Protein AF-B4N8C5-F1 (afdb_monomer_lite)

pLDDT: mean 78.34, std 12.71, range [39.44, 94.0]

Sequence (214 aa):
MTPVNLLKTNLHQIFSMWPANLILVEIMLNFVTIFGIVHYQYSYNQHDLLYWRNDLMERPLEYLLSSLVLIITIHIIVSCLDSTILTTLVRRYVNRCNKPRLYYEEHYRRFIIMRLVQQLEIALTMQMTEGREDHQHIMMAQELIKRAVNEFRASVRILLWPNRSELIMDPHILYHIDESQLAVLKSLGYSLSRVSRRDLSNSSIRRMLNPAGH

Organism: Drosophila willistoni (NCBI:txid7260)

InterPro domains:
  IPR031754 Protein of unknown function DUF4736 [PF15883] (34-210)

Radius of gyration: 31.63 Å; chains: 1; bounding box: 72×46×91 Å

Structure (mmCIF, N/CA/C/O backbone):
data_AF-B4N8C5-F1
#
_entry.id   AF-B4N8C5-F1
#
loop_
_atom_site.group_PDB
_atom_site.id
_atom_site.type_symbol
_atom_site.label_atom_id
_atom_site.label_alt_id
_atom_site.label_comp_id
_atom_site.label_asym_id
_atom_site.label_entity_id
_atom_site.label_seq_id
_atom_site.pdbx_PDB_ins_code
_atom_site.Cartn_x
_atom_site.Cartn_y
_atom_site.Cartn_z
_atom_site.occupancy
_atom_site.B_iso_or_equiv
_atom_site.auth_seq_id
_atom_site.auth_comp_id
_atom_site.auth_asym_id
_atom_site.auth_atom_id
_atom_site.pdbx_PDB_model_num
ATOM 1 N N . MET A 1 1 ? -9.640 20.133 7.933 1.00 43.22 1 MET A N 1
ATOM 2 C CA . MET A 1 1 ? -8.927 19.802 6.680 1.00 43.22 1 MET A CA 1
ATOM 3 C C . MET A 1 1 ? -9.291 18.363 6.341 1.00 43.22 1 MET A C 1
ATOM 5 O O . MET A 1 1 ? -8.967 17.477 7.117 1.00 43.22 1 MET A O 1
ATOM 9 N N . THR A 1 2 ? -10.125 18.137 5.327 1.00 39.59 2 THR A N 1
ATOM 10 C CA . THR A 1 2 ? -10.691 16.805 5.048 1.00 39.59 2 THR A CA 1
ATOM 11 C C . THR A 1 2 ? -9.611 15.857 4.504 1.00 39.59 2 THR A C 1
ATOM 13 O O . THR A 1 2 ? -8.756 16.301 3.735 1.00 39.59 2 THR A O 1
ATOM 16 N N . PRO A 1 3 ? -9.635 14.554 4.843 1.00 47.66 3 PRO A N 1
ATOM 17 C CA . PRO A 1 3 ? -8.650 13.571 4.365 1.00 47.66 3 PRO A CA 1
ATOM 18 C C . PRO A 1 3 ? -8.607 13.470 2.830 1.00 47.66 3 PRO A C 1
ATOM 20 O O . PRO A 1 3 ? -7.565 13.179 2.251 1.00 47.66 3 PRO A O 1
ATOM 23 N N . VAL A 1 4 ? -9.711 13.820 2.163 1.00 47.94 4 VAL A N 1
ATOM 24 C CA . VAL A 1 4 ? -9.813 13.945 0.701 1.00 47.94 4 VAL A CA 1
ATOM 25 C C . VAL A 1 4 ? -8.891 15.039 0.152 1.00 47.94 4 VAL A C 1
ATOM 27 O O . VAL A 1 4 ? -8.259 14.836 -0.880 1.00 47.94 4 VAL A O 1
ATOM 30 N N . ASN A 1 5 ? -8.754 16.173 0.846 1.00 45.69 5 ASN A N 1
ATOM 31 C CA . ASN A 1 5 ? -7.881 17.263 0.407 1.00 45.69 5 ASN A CA 1
ATOM 32 C C . ASN A 1 5 ? -6.402 16.906 0.579 1.00 45.69 5 ASN A C 1
ATOM 34 O O . ASN A 1 5 ? -5.610 17.238 -0.294 1.00 45.69 5 ASN A O 1
ATOM 38 N N . LEU A 1 6 ? -6.053 16.172 1.642 1.00 50.12 6 LEU A N 1
ATOM 39 C CA . LEU A 1 6 ? -4.685 15.706 1.896 1.00 50.12 6 LEU A CA 1
ATOM 40 C C . LEU A 1 6 ? -4.258 14.616 0.894 1.00 50.12 6 LEU A C 1
ATOM 42 O O . LEU A 1 6 ? -3.124 14.595 0.420 1.00 50.12 6 LEU A O 1
ATOM 46 N N . LEU A 1 7 ? -5.192 13.736 0.515 1.00 54.19 7 LEU A N 1
ATOM 47 C CA . LEU A 1 7 ? -4.971 12.729 -0.522 1.00 54.19 7 LEU A CA 1
ATOM 48 C C . LEU A 1 7 ? -4.861 13.368 -1.910 1.00 54.19 7 LEU A C 1
ATOM 50 O O . LEU A 1 7 ? -4.013 12.966 -2.698 1.00 54.19 7 LEU A O 1
ATOM 54 N N . LYS A 1 8 ? -5.682 14.384 -2.203 1.00 54.38 8 LYS A N 1
ATOM 55 C CA . LYS A 1 8 ? -5.637 15.117 -3.472 1.00 54.38 8 LYS A CA 1
ATOM 56 C C . LYS A 1 8 ? -4.323 15.881 -3.621 1.00 54.38 8 LYS A C 1
ATOM 58 O O . LYS A 1 8 ? -3.748 15.846 -4.700 1.00 54.38 8 LYS A O 1
ATOM 63 N N . THR A 1 9 ? -3.806 16.494 -2.554 1.00 58.69 9 THR A N 1
ATOM 64 C CA . THR A 1 9 ? -2.487 17.148 -2.574 1.00 58.69 9 THR A CA 1
ATOM 65 C C . THR A 1 9 ? -1.343 16.146 -2.704 1.00 58.69 9 THR A C 1
ATOM 67 O O . THR A 1 9 ? -0.450 16.376 -3.513 1.00 58.69 9 THR A O 1
ATOM 70 N N . ASN A 1 10 ? -1.390 15.007 -2.001 1.00 57.41 10 ASN A N 1
ATOM 71 C CA . ASN A 1 10 ? -0.351 13.975 -2.102 1.00 57.41 10 ASN A CA 1
ATOM 72 C C . ASN A 1 10 ? -0.353 13.285 -3.472 1.00 57.41 10 ASN A C 1
ATOM 74 O O . ASN A 1 10 ? 0.701 13.105 -4.072 1.00 57.41 10 ASN A O 1
ATOM 78 N N . LEU A 1 11 ? -1.530 12.953 -4.012 1.00 60.94 11 LEU A N 1
ATOM 79 C CA . LEU A 1 11 ? -1.658 12.422 -5.368 1.00 60.94 11 LEU A CA 1
ATOM 80 C C . LEU A 1 11 ? -1.212 13.453 -6.401 1.00 60.94 11 LEU A C 1
ATOM 82 O O . LEU A 1 11 ? -0.496 13.088 -7.319 1.00 60.94 11 LEU A O 1
ATOM 86 N N . HIS A 1 12 ? -1.560 14.731 -6.243 1.00 63.31 12 HIS A N 1
ATOM 87 C CA . HIS A 1 12 ? -1.115 15.777 -7.162 1.00 63.31 12 HIS A CA 1
ATOM 88 C C . HIS A 1 12 ? 0.406 15.978 -7.114 1.00 63.31 12 HIS A C 1
ATOM 90 O O . HIS A 1 12 ? 1.019 16.148 -8.164 1.00 63.31 12 HIS A O 1
ATOM 96 N N . GLN A 1 13 ? 1.033 15.926 -5.935 1.00 61.38 13 GLN A N 1
ATOM 97 C CA . GLN A 1 13 ? 2.492 15.986 -5.816 1.00 61.38 13 GLN A CA 1
ATOM 98 C C . GLN A 1 13 ? 3.157 14.769 -6.463 1.00 61.38 13 GLN A C 1
ATOM 100 O O . GLN A 1 13 ? 4.062 14.936 -7.281 1.00 61.38 13 GLN A O 1
ATOM 105 N N . ILE A 1 14 ? 2.654 13.563 -6.186 1.00 61.56 14 ILE A N 1
ATOM 106 C CA . ILE A 1 14 ? 3.148 12.320 -6.788 1.00 61.56 14 ILE A CA 1
ATOM 107 C C . ILE A 1 14 ? 2.991 12.362 -8.313 1.00 61.56 14 ILE A C 1
ATOM 109 O O . ILE A 1 14 ? 3.967 12.126 -9.012 1.00 61.56 14 ILE A O 1
ATOM 113 N N . PHE A 1 15 ? 1.823 12.743 -8.838 1.00 62.72 15 PHE A N 1
ATOM 114 C CA . PHE A 1 15 ? 1.586 12.876 -10.281 1.00 62.72 15 PHE A CA 1
ATOM 115 C C . PHE A 1 15 ? 2.406 14.000 -10.925 1.00 62.72 15 PHE A C 1
ATOM 117 O O . PHE A 1 15 ? 2.769 13.875 -12.088 1.00 62.72 15 PHE A O 1
ATOM 124 N N . SER A 1 16 ? 2.728 15.073 -10.195 1.00 62.53 16 SER A N 1
ATOM 125 C CA . SER A 1 16 ? 3.577 16.156 -10.713 1.00 62.53 16 SER A CA 1
ATOM 126 C C . SER A 1 16 ? 5.060 15.777 -10.787 1.00 62.53 16 SER A C 1
ATOM 128 O O . SER A 1 16 ? 5.750 16.214 -11.703 1.00 62.53 16 SER A O 1
ATOM 130 N N . MET A 1 17 ? 5.546 14.934 -9.868 1.00 64.81 17 MET A N 1
ATOM 131 C CA . MET A 1 17 ? 6.927 14.430 -9.870 1.00 64.81 17 MET A CA 1
ATOM 132 C C . MET A 1 17 ? 7.113 13.174 -10.731 1.00 64.81 17 MET A C 1
ATOM 134 O O . MET A 1 17 ? 8.216 12.925 -11.214 1.00 64.81 17 MET A O 1
ATOM 138 N N . TRP A 1 18 ? 6.048 12.397 -10.951 1.00 70.81 18 TRP A N 1
ATOM 139 C CA . TRP A 1 18 ? 6.062 11.173 -11.754 1.00 70.81 18 TRP A CA 1
ATOM 140 C C . TRP A 1 18 ? 6.682 11.348 -13.149 1.00 70.81 18 TRP A C 1
ATOM 142 O O . TRP A 1 18 ? 7.598 10.590 -13.458 1.00 70.81 18 TRP A O 1
ATOM 152 N N . PRO A 1 19 ? 6.281 12.331 -13.984 1.00 73.56 19 PRO A N 1
ATOM 153 C CA . PRO A 1 19 ? 6.818 12.447 -15.339 1.00 73.56 19 PRO A CA 1
ATOM 154 C C . PRO A 1 19 ? 8.310 12.800 -15.350 1.00 73.56 19 PRO A C 1
ATOM 156 O O . PRO A 1 19 ? 9.052 12.270 -16.168 1.00 73.56 19 PRO A O 1
ATOM 159 N N . ALA A 1 20 ? 8.775 13.638 -14.418 1.00 77.06 20 ALA A N 1
ATOM 160 C CA . ALA A 1 20 ? 10.186 14.016 -14.335 1.00 77.06 20 ALA A CA 1
ATOM 161 C C . ALA A 1 20 ? 11.074 12.833 -13.913 1.00 77.06 20 ALA A C 1
ATOM 163 O O . ALA A 1 20 ? 12.125 12.597 -14.508 1.00 77.06 20 ALA A O 1
ATOM 164 N N . ASN A 1 21 ? 10.623 12.057 -12.923 1.00 80.75 21 ASN A N 1
ATOM 165 C CA . ASN A 1 21 ? 11.329 10.856 -12.482 1.00 80.75 21 ASN A CA 1
ATOM 166 C C . ASN A 1 21 ? 11.341 9.780 -13.572 1.00 80.75 21 ASN A C 1
ATOM 168 O O . ASN A 1 21 ? 12.349 9.099 -13.740 1.00 80.75 21 ASN A O 1
ATOM 172 N N . LEU A 1 22 ? 10.254 9.658 -14.337 1.00 81.38 22 LEU A N 1
ATOM 173 C CA . LEU A 1 22 ? 10.161 8.702 -15.434 1.00 81.38 22 LEU A CA 1
ATOM 174 C C . LEU A 1 22 ? 11.172 8.993 -16.544 1.00 81.38 22 LEU A C 1
ATOM 176 O O . LEU A 1 22 ? 11.909 8.102 -16.959 1.00 81.38 22 LEU A O 1
ATOM 180 N N . ILE A 1 23 ? 11.249 10.256 -16.966 1.00 84.25 23 ILE A N 1
ATOM 181 C CA . ILE A 1 23 ? 12.206 10.709 -17.979 1.00 84.25 23 ILE A CA 1
ATOM 182 C C . ILE A 1 23 ? 13.638 10.447 -17.502 1.00 84.25 23 ILE A C 1
ATOM 184 O O . ILE A 1 23 ? 14.474 9.975 -18.267 1.00 84.25 23 ILE A O 1
ATOM 188 N N . LEU A 1 24 ? 13.930 10.700 -16.222 1.00 87.25 24 LEU A N 1
ATOM 189 C CA . 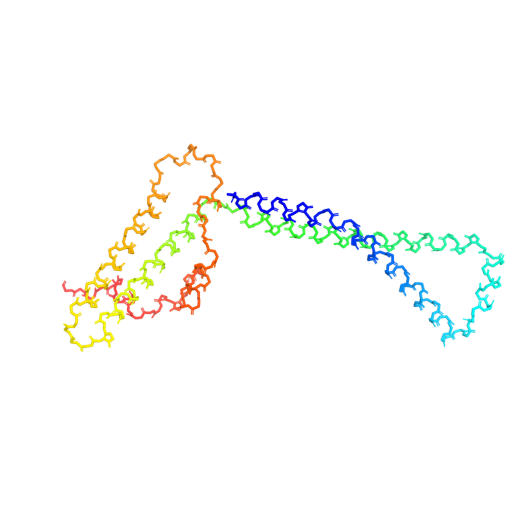LEU A 1 24 ? 15.251 10.428 -15.658 1.00 87.25 24 LEU A CA 1
ATOM 190 C C . LEU A 1 24 ? 15.581 8.928 -15.652 1.00 87.25 24 LEU A C 1
ATOM 192 O O . LEU A 1 24 ? 16.699 8.555 -16.005 1.00 87.25 24 LEU A O 1
ATOM 196 N N . VAL A 1 25 ? 14.623 8.068 -15.297 1.00 87.56 25 VAL A N 1
ATOM 197 C CA . VAL A 1 25 ? 14.784 6.605 -15.358 1.00 87.56 25 VAL A CA 1
ATOM 198 C C . VAL A 1 25 ? 15.039 6.145 -16.792 1.00 87.56 25 VAL A C 1
ATOM 200 O O . VAL A 1 25 ? 15.943 5.343 -17.020 1.00 87.56 25 VAL A O 1
ATOM 203 N N . GLU A 1 26 ? 14.302 6.682 -17.761 1.00 87.81 26 GLU A N 1
ATOM 204 C CA . GLU A 1 26 ? 14.476 6.368 -19.178 1.00 87.81 26 GLU A CA 1
ATOM 205 C C . GLU A 1 26 ? 15.864 6.787 -19.685 1.00 87.81 26 GLU A C 1
ATOM 207 O O . GLU A 1 26 ? 16.554 6.000 -20.336 1.00 87.81 26 GLU A O 1
ATOM 212 N N . ILE A 1 27 ? 16.325 7.991 -19.330 1.00 89.19 27 ILE A N 1
ATOM 213 C CA . ILE A 1 27 ? 17.673 8.472 -19.663 1.00 89.19 27 ILE A CA 1
ATOM 214 C C . ILE A 1 27 ? 18.736 7.549 -19.055 1.00 89.19 27 ILE A C 1
ATOM 216 O O . ILE A 1 27 ? 19.639 7.101 -19.762 1.00 89.19 27 ILE A O 1
ATOM 220 N N . MET A 1 28 ? 18.621 7.218 -17.767 1.00 91.38 28 MET A N 1
ATOM 221 C CA . MET A 1 28 ? 19.576 6.340 -17.082 1.00 91.38 28 MET A CA 1
ATOM 222 C C . MET A 1 28 ? 19.612 4.942 -17.703 1.00 91.38 28 MET A C 1
ATOM 224 O O . MET A 1 28 ? 20.692 4.391 -17.912 1.00 91.38 28 MET A O 1
ATOM 228 N N . LEU A 1 29 ? 18.453 4.382 -18.054 1.00 90.69 29 LEU A N 1
ATOM 229 C CA . LEU A 1 29 ? 18.355 3.069 -18.684 1.00 90.69 29 LEU A CA 1
ATOM 230 C C . LEU A 1 29 ? 18.995 3.056 -20.079 1.00 90.69 29 LEU A C 1
ATOM 232 O O . LEU A 1 29 ? 19.722 2.116 -20.407 1.00 90.69 29 LEU A O 1
ATOM 236 N N . ASN A 1 30 ? 18.798 4.115 -20.868 1.00 89.94 30 ASN A N 1
ATOM 237 C CA . ASN A 1 30 ? 19.488 4.294 -22.146 1.00 89.94 30 ASN A CA 1
ATOM 238 C C . ASN A 1 30 ? 21.012 4.353 -21.955 1.00 89.94 30 ASN A C 1
ATOM 240 O O . ASN A 1 30 ? 21.735 3.614 -22.622 1.00 89.94 30 ASN A O 1
ATOM 244 N N . PHE A 1 31 ? 21.508 5.154 -21.005 1.00 91.88 31 PHE A N 1
ATOM 245 C CA . PHE A 1 31 ? 22.945 5.242 -20.717 1.00 91.88 31 PHE A CA 1
ATOM 246 C C . PHE A 1 31 ? 23.544 3.901 -20.289 1.00 91.88 31 PHE A C 1
ATOM 248 O O . PHE A 1 31 ? 24.582 3.506 -20.816 1.00 91.88 31 PHE A O 1
ATOM 255 N N . VAL A 1 32 ? 22.889 3.180 -19.374 1.00 94.00 32 VAL A N 1
ATOM 256 C CA . VAL A 1 32 ? 23.347 1.859 -18.915 1.00 94.00 32 VAL A CA 1
ATOM 257 C C . VAL A 1 32 ? 23.362 0.855 -20.065 1.00 94.00 32 VAL A C 1
ATOM 259 O O . VAL A 1 32 ? 24.310 0.084 -20.187 1.00 94.00 32 VAL A O 1
ATOM 262 N N . THR A 1 33 ? 22.352 0.885 -20.936 1.00 90.94 33 THR A N 1
ATOM 263 C CA . THR A 1 33 ? 22.267 -0.027 -22.084 1.00 90.94 33 THR A CA 1
ATOM 264 C C . THR A 1 33 ? 23.373 0.257 -23.099 1.00 90.94 33 THR A C 1
ATOM 266 O O . THR A 1 33 ? 24.075 -0.663 -23.513 1.00 90.94 33 THR A O 1
ATOM 269 N N . ILE A 1 34 ? 23.592 1.529 -23.445 1.00 90.19 34 ILE A N 1
ATOM 270 C CA . ILE A 1 34 ? 24.671 1.948 -24.350 1.00 90.19 34 ILE A CA 1
ATOM 271 C C . ILE A 1 34 ? 26.033 1.578 -23.757 1.00 90.19 34 ILE A C 1
ATOM 273 O O . ILE A 1 34 ? 26.857 0.970 -24.438 1.00 90.19 34 ILE A O 1
ATOM 277 N N . PHE A 1 35 ? 26.261 1.886 -22.479 1.00 92.38 35 PHE A N 1
ATOM 278 C CA . PHE A 1 35 ? 27.507 1.543 -21.798 1.00 92.38 35 PHE A CA 1
ATOM 279 C C . PHE A 1 35 ? 27.733 0.029 -21.757 1.00 92.38 35 PHE A C 1
ATOM 281 O O . PHE A 1 35 ? 28.839 -0.433 -22.023 1.00 92.38 35 PHE A O 1
ATOM 288 N N . GLY A 1 36 ? 26.684 -0.752 -21.489 1.00 91.50 36 GLY A N 1
ATOM 289 C CA . GLY A 1 36 ? 26.733 -2.211 -21.513 1.00 91.50 36 GLY A CA 1
ATOM 290 C C . GLY A 1 36 ? 27.104 -2.764 -22.890 1.00 91.50 36 GLY A C 1
ATOM 291 O O . GLY A 1 36 ? 27.945 -3.656 -22.973 1.00 91.50 36 GLY A O 1
ATOM 292 N N . ILE A 1 37 ? 26.547 -2.204 -23.969 1.00 89.69 37 ILE A N 1
ATOM 293 C CA . ILE A 1 37 ? 26.888 -2.588 -25.348 1.00 89.69 37 ILE A CA 1
ATOM 294 C C . ILE A 1 37 ? 28.353 -2.265 -2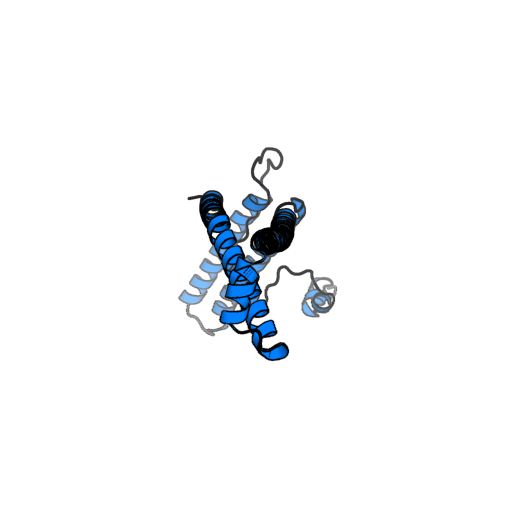5.652 1.00 89.69 37 ILE A C 1
ATOM 296 O O . ILE A 1 37 ? 29.081 -3.132 -26.134 1.00 89.69 37 ILE A O 1
ATOM 300 N N . VAL A 1 38 ? 28.804 -1.046 -25.343 1.00 90.06 38 VAL A N 1
ATOM 301 C CA . VAL A 1 38 ? 30.197 -0.629 -25.573 1.00 90.06 38 VAL A CA 1
ATOM 302 C C . VAL A 1 38 ? 31.158 -1.500 -24.765 1.00 90.06 38 VAL A C 1
ATOM 304 O O . VAL A 1 38 ? 32.153 -1.981 -25.304 1.00 90.06 38 VAL A O 1
ATOM 307 N N . HIS A 1 39 ? 30.840 -1.775 -23.498 1.00 92.19 39 HIS A N 1
ATOM 308 C CA . HIS A 1 39 ? 31.653 -2.647 -22.658 1.00 92.19 39 HIS A CA 1
ATOM 309 C C . HIS A 1 39 ? 31.693 -4.080 -23.202 1.00 92.19 39 HIS A C 1
ATOM 311 O O . HIS A 1 39 ? 32.775 -4.666 -23.280 1.00 92.19 39 HIS A O 1
ATOM 317 N N . TYR A 1 40 ? 30.550 -4.643 -23.595 1.00 93.12 40 TYR A N 1
ATOM 318 C CA . TYR A 1 40 ? 30.481 -5.977 -24.188 1.00 93.12 40 TYR A CA 1
ATOM 319 C C . TYR A 1 40 ? 31.375 -6.069 -25.430 1.00 93.12 40 TYR A C 1
ATOM 321 O O . TYR A 1 40 ? 32.197 -6.974 -25.551 1.00 93.12 40 TYR A O 1
ATOM 329 N N . GLN A 1 41 ? 31.281 -5.081 -26.315 1.00 90.56 41 GLN A N 1
ATOM 330 C CA . GLN A 1 41 ? 32.061 -5.028 -27.547 1.00 90.56 41 GLN A CA 1
ATOM 331 C C . GLN A 1 41 ? 33.562 -4.862 -27.288 1.00 90.56 41 GLN A C 1
ATOM 333 O O . GLN A 1 41 ? 34.372 -5.525 -27.933 1.00 90.56 41 GLN A O 1
ATOM 338 N N . TYR A 1 42 ? 33.940 -4.057 -26.297 1.00 90.50 42 TYR A N 1
ATOM 339 C CA . TYR A 1 42 ? 35.330 -3.958 -25.862 1.00 90.50 42 TYR A CA 1
ATOM 340 C C . TYR A 1 42 ? 35.845 -5.289 -25.292 1.00 90.50 42 TYR A C 1
ATOM 342 O O . TYR A 1 42 ? 36.925 -5.749 -25.651 1.00 90.50 42 TYR A O 1
ATOM 350 N N . SER A 1 43 ? 35.060 -5.944 -24.431 1.00 91.62 43 SER A N 1
ATOM 351 C CA . SER A 1 43 ? 35.493 -7.148 -23.715 1.00 91.62 43 SER A CA 1
ATOM 352 C C . SER A 1 43 ? 35.588 -8.387 -24.605 1.00 91.62 43 SER A C 1
ATOM 354 O O . SER A 1 43 ? 36.443 -9.233 -24.355 1.00 91.62 43 SER A O 1
ATOM 356 N N . TYR A 1 44 ? 34.699 -8.527 -25.591 1.00 92.00 44 TYR A N 1
ATOM 357 C CA . TYR A 1 44 ? 34.620 -9.729 -26.428 1.00 92.00 44 TYR A CA 1
ATOM 358 C C . TYR A 1 44 ? 35.245 -9.542 -27.809 1.00 92.00 44 TYR A C 1
ATOM 360 O O . TYR A 1 44 ? 35.860 -10.476 -28.316 1.00 92.00 44 TYR A O 1
ATOM 368 N N . ASN A 1 45 ? 35.134 -8.346 -28.394 1.00 88.69 45 ASN A N 1
ATOM 369 C CA . ASN A 1 45 ? 35.592 -8.075 -29.759 1.00 88.69 45 ASN A CA 1
ATOM 370 C C . ASN A 1 45 ? 36.810 -7.138 -29.813 1.00 88.69 45 ASN A C 1
ATOM 372 O O . ASN A 1 45 ? 37.283 -6.831 -30.901 1.00 88.69 45 ASN A O 1
ATOM 376 N N . GLN A 1 46 ? 37.322 -6.681 -28.660 1.00 88.81 46 GLN A N 1
ATOM 377 C CA . GLN A 1 46 ? 38.437 -5.723 -28.559 1.00 88.81 46 GLN A CA 1
ATOM 378 C C . GLN A 1 46 ? 38.206 -4.419 -29.341 1.00 88.81 46 GLN A C 1
ATOM 380 O O . GLN A 1 46 ? 39.151 -3.714 -29.687 1.00 88.81 46 GLN A O 1
ATOM 385 N N . HIS A 1 47 ? 36.940 -4.075 -29.594 1.00 89.69 47 HIS A N 1
ATOM 386 C CA . HIS A 1 47 ? 36.564 -2.819 -30.228 1.00 89.69 47 HIS A CA 1
ATOM 387 C C . HIS A 1 47 ? 36.737 -1.674 -29.229 1.00 89.69 47 HIS A C 1
ATOM 389 O O . HIS A 1 47 ? 35.924 -1.489 -28.318 1.00 89.69 47 HIS A O 1
ATOM 395 N N . ASP A 1 48 ? 37.822 -0.924 -29.385 1.00 88.50 48 ASP A N 1
ATOM 396 C CA . ASP A 1 48 ? 38.157 0.225 -28.555 1.00 88.50 48 ASP A CA 1
ATOM 397 C C . ASP A 1 48 ? 37.441 1.509 -29.016 1.00 88.50 48 ASP A C 1
ATOM 399 O O . ASP A 1 48 ? 36.713 1.551 -30.007 1.00 88.50 48 ASP A O 1
ATOM 403 N N . LEU A 1 49 ? 37.624 2.599 -28.270 1.00 85.00 49 LEU A N 1
ATOM 404 C CA . LEU A 1 49 ? 36.994 3.885 -28.595 1.00 85.00 49 LEU A CA 1
ATOM 405 C C . LEU A 1 49 ? 37.452 4.447 -29.952 1.00 85.00 49 LEU A C 1
ATOM 407 O O . LEU A 1 49 ? 36.715 5.218 -30.568 1.00 85.00 49 LEU A O 1
ATOM 411 N N . LEU A 1 50 ? 38.648 4.078 -30.422 1.00 88.38 50 LEU A N 1
ATOM 412 C CA . LEU A 1 50 ? 39.160 4.494 -31.729 1.00 88.38 50 LEU A CA 1
ATOM 413 C C . LEU A 1 50 ? 38.440 3.761 -32.860 1.00 88.38 50 LEU A C 1
ATOM 415 O O . LEU A 1 50 ? 38.056 4.408 -33.835 1.00 88.38 50 LEU A O 1
ATOM 419 N N . TYR A 1 51 ? 38.189 2.461 -32.696 1.00 88.62 51 TYR A N 1
ATOM 420 C CA . TYR A 1 51 ? 37.337 1.685 -33.590 1.00 88.62 51 TYR A CA 1
ATOM 421 C C . TYR A 1 51 ? 35.959 2.340 -33.726 1.00 88.62 51 TYR A C 1
ATOM 423 O O . TYR A 1 51 ? 35.551 2.688 -34.833 1.00 88.62 51 TYR A O 1
ATOM 431 N N . TRP A 1 52 ? 35.286 2.613 -32.602 1.00 86.94 52 TRP A N 1
ATOM 432 C CA . TRP A 1 52 ? 33.959 3.235 -32.616 1.00 86.94 52 TRP A CA 1
ATOM 433 C C . TRP A 1 52 ? 33.958 4.608 -33.271 1.00 86.94 52 TRP A C 1
ATOM 435 O O . TRP A 1 52 ? 33.039 4.920 -34.018 1.00 86.94 52 TRP A O 1
ATOM 445 N N . ARG A 1 53 ? 34.983 5.429 -33.019 1.00 89.00 53 ARG A N 1
ATOM 446 C CA . ARG A 1 53 ? 35.113 6.747 -33.646 1.00 89.00 53 ARG A CA 1
ATOM 447 C C . ARG A 1 53 ? 35.189 6.640 -35.167 1.00 89.00 53 ARG A C 1
ATOM 449 O O . ARG A 1 53 ? 34.533 7.423 -35.848 1.00 89.00 53 ARG A O 1
ATOM 456 N N . ASN A 1 54 ? 36.010 5.729 -35.679 1.00 89.06 54 ASN A N 1
ATOM 457 C CA . ASN A 1 54 ? 36.195 5.569 -37.118 1.00 89.06 54 ASN A CA 1
ATOM 458 C C . ASN A 1 54 ? 34.920 5.018 -37.763 1.00 89.06 54 ASN A C 1
ATOM 460 O O . ASN A 1 54 ? 34.433 5.582 -38.739 1.00 89.06 54 ASN A O 1
ATOM 464 N N . ASP A 1 55 ? 34.314 4.005 -37.149 1.00 87.50 55 ASP A N 1
ATOM 465 C CA . ASP A 1 55 ? 33.115 3.354 -37.675 1.00 87.50 55 ASP A CA 1
ATOM 466 C C . ASP A 1 55 ? 31.875 4.275 -37.640 1.00 87.50 55 ASP A C 1
ATOM 468 O O . ASP A 1 55 ? 31.092 4.318 -38.592 1.00 87.50 55 ASP A O 1
ATOM 472 N N . LEU A 1 56 ? 31.733 5.124 -36.608 1.00 88.31 56 LEU A N 1
ATOM 473 C CA . LEU A 1 56 ? 30.674 6.146 -36.570 1.00 88.31 56 LEU A CA 1
ATOM 474 C C . LEU A 1 56 ? 30.828 7.200 -37.673 1.00 88.31 56 LEU A C 1
ATOM 476 O O . LEU A 1 56 ? 29.826 7.740 -38.140 1.00 88.31 56 LEU A O 1
ATOM 480 N N . MET A 1 57 ? 32.066 7.533 -38.046 1.00 88.94 57 MET A N 1
ATOM 481 C CA . MET A 1 57 ? 32.347 8.512 -39.101 1.00 88.94 57 MET A CA 1
ATOM 482 C C . MET A 1 57 ? 32.058 7.939 -40.487 1.00 88.94 57 MET A C 1
ATOM 484 O O . MET A 1 57 ? 31.615 8.675 -41.367 1.00 88.94 57 MET A O 1
ATOM 488 N N . GLU A 1 58 ? 32.262 6.636 -40.670 1.00 91.88 58 GLU A N 1
ATOM 489 C CA . GLU A 1 58 ? 31.942 5.945 -41.917 1.00 91.88 58 GLU A CA 1
ATOM 490 C C . GLU A 1 58 ? 30.434 5.723 -42.088 1.00 91.88 58 GLU A C 1
ATOM 492 O O . GLU A 1 58 ? 29.922 5.838 -43.204 1.00 91.88 58 GLU A O 1
ATOM 497 N N . ARG A 1 59 ? 29.699 5.441 -41.000 1.00 91.12 59 ARG A N 1
ATOM 498 C CA . ARG A 1 59 ? 28.269 5.071 -41.061 1.00 91.12 59 ARG A CA 1
ATOM 499 C C . ARG A 1 59 ? 27.375 5.827 -40.068 1.00 91.12 59 ARG A C 1
ATOM 501 O O . ARG A 1 59 ? 26.604 5.210 -39.328 1.00 91.12 59 ARG A O 1
ATOM 508 N N . PRO A 1 60 ? 27.376 7.171 -40.067 1.00 88.44 60 PRO A N 1
ATOM 509 C CA . PRO A 1 60 ? 26.671 7.956 -39.049 1.00 88.44 60 PRO A CA 1
ATOM 510 C C . PRO A 1 60 ? 25.150 7.740 -39.064 1.00 88.44 60 PRO A C 1
ATOM 512 O O . PRO A 1 60 ? 24.508 7.745 -38.014 1.00 88.44 60 PRO A O 1
ATOM 515 N N . LEU A 1 61 ? 24.560 7.521 -40.245 1.00 91.38 61 LEU A N 1
ATOM 516 C CA . LEU A 1 61 ? 23.116 7.318 -40.395 1.00 91.38 61 LEU A CA 1
ATOM 517 C C . LEU A 1 61 ? 22.642 5.971 -39.836 1.00 91.38 61 LEU A C 1
ATOM 519 O O . LEU A 1 61 ? 21.565 5.913 -39.246 1.00 91.38 61 LEU A O 1
ATOM 523 N N . GLU A 1 62 ? 23.435 4.906 -39.985 1.00 90.69 62 GLU A N 1
ATOM 524 C CA . GLU A 1 62 ? 23.094 3.577 -39.457 1.00 90.69 62 GLU A CA 1
ATOM 525 C C . GLU A 1 62 ? 23.053 3.604 -37.925 1.00 90.69 62 GLU A C 1
ATOM 527 O O . GLU A 1 62 ? 22.092 3.135 -37.312 1.00 90.69 62 GLU A O 1
ATOM 532 N N . TYR A 1 63 ? 24.041 4.252 -37.303 1.00 86.88 63 TYR A N 1
ATOM 533 C CA . TYR A 1 63 ? 24.095 4.434 -35.854 1.00 86.88 63 TYR A CA 1
ATOM 534 C C . TYR A 1 63 ? 23.003 5.363 -35.323 1.00 86.88 63 TYR A C 1
ATOM 536 O O . TYR A 1 63 ? 22.416 5.089 -34.271 1.00 86.88 63 TYR A O 1
ATOM 544 N N . LEU A 1 64 ? 22.667 6.426 -36.057 1.00 89.19 64 LEU A N 1
ATOM 545 C CA . LEU A 1 64 ? 21.539 7.288 -35.707 1.00 89.19 64 LEU A CA 1
ATOM 546 C C . LEU A 1 64 ? 20.226 6.498 -35.737 1.00 89.19 64 LEU A C 1
ATOM 548 O O . LEU A 1 64 ? 19.469 6.542 -34.769 1.00 89.19 64 LEU A O 1
ATOM 552 N N . LEU A 1 65 ? 19.978 5.717 -36.790 1.00 91.31 65 LEU A N 1
ATOM 553 C CA . LEU A 1 65 ? 18.775 4.892 -36.885 1.00 91.31 65 LEU A CA 1
ATOM 554 C C . LEU A 1 65 ? 18.737 3.827 -35.779 1.00 91.31 65 LEU A C 1
ATOM 556 O O . LEU A 1 65 ? 17.711 3.662 -35.123 1.00 91.31 65 LEU A O 1
ATOM 560 N N . SER A 1 66 ? 19.859 3.151 -35.522 1.00 88.88 66 SER A N 1
ATOM 561 C CA . SER A 1 66 ? 19.967 2.143 -34.464 1.00 88.88 66 SER A CA 1
ATOM 562 C C . SER A 1 66 ? 19.725 2.738 -33.075 1.00 88.88 66 SER A C 1
ATOM 564 O O . SER A 1 66 ? 19.023 2.134 -32.265 1.00 88.88 66 SER A O 1
ATOM 566 N N . SER A 1 67 ? 20.275 3.921 -32.784 1.00 87.81 67 SER A N 1
ATOM 567 C CA . SER A 1 67 ? 20.043 4.602 -31.503 1.00 87.81 67 SER A CA 1
ATOM 568 C C . SER A 1 67 ? 18.588 5.044 -31.347 1.00 87.81 67 SER A C 1
ATOM 570 O O . SER A 1 67 ? 18.013 4.868 -30.276 1.00 87.81 67 SER A O 1
ATOM 572 N N . LEU A 1 68 ? 17.953 5.524 -32.418 1.00 91.62 68 LEU A N 1
ATOM 573 C CA . LEU A 1 68 ? 16.537 5.883 -32.411 1.00 91.62 68 LEU A CA 1
ATOM 574 C C . LEU A 1 68 ? 15.649 4.657 -32.160 1.00 91.62 68 LEU A C 1
ATOM 576 O O . LEU A 1 68 ? 14.745 4.718 -31.329 1.00 91.62 68 LEU A O 1
ATOM 580 N N . VAL A 1 69 ? 15.932 3.527 -32.813 1.00 93.19 69 VAL A N 1
ATOM 581 C CA . VAL A 1 69 ? 15.222 2.259 -32.571 1.00 93.19 69 VAL A CA 1
ATOM 582 C C . VAL A 1 69 ? 15.408 1.795 -31.125 1.00 93.19 69 VAL A C 1
ATOM 584 O O . VAL A 1 69 ? 14.435 1.383 -30.490 1.00 93.19 69 VAL A O 1
ATOM 587 N N . LEU A 1 70 ? 16.623 1.897 -30.579 1.00 90.62 70 LEU A N 1
ATOM 588 C CA . LEU A 1 70 ? 16.910 1.549 -29.187 1.00 90.62 70 LEU A CA 1
ATOM 589 C C . LEU A 1 70 ? 16.097 2.412 -28.211 1.00 90.62 70 LEU 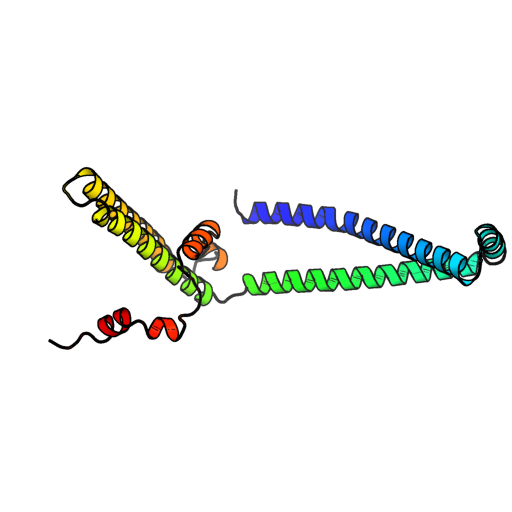A C 1
ATOM 591 O O . LEU A 1 70 ? 15.420 1.864 -27.341 1.00 90.62 70 LEU A O 1
ATOM 595 N N . ILE A 1 71 ? 16.112 3.736 -28.398 1.00 90.50 71 ILE A N 1
ATOM 596 C CA . ILE A 1 71 ? 15.368 4.689 -27.564 1.00 90.50 71 ILE A CA 1
ATOM 597 C C . ILE A 1 71 ? 13.870 4.385 -27.620 1.00 90.50 71 ILE A C 1
ATOM 599 O O . ILE A 1 71 ? 13.241 4.249 -26.575 1.00 90.50 71 ILE A O 1
ATOM 603 N N . ILE A 1 72 ? 13.302 4.202 -28.818 1.00 92.38 72 ILE A N 1
ATOM 604 C CA . ILE A 1 72 ? 11.877 3.869 -28.981 1.00 92.38 72 ILE A CA 1
ATOM 605 C C . ILE A 1 72 ? 11.542 2.551 -28.278 1.00 92.38 72 ILE A C 1
ATOM 607 O O . ILE A 1 72 ? 10.520 2.453 -27.601 1.00 92.38 72 ILE A O 1
ATOM 611 N N . THR A 1 73 ? 12.397 1.539 -28.409 1.00 91.88 73 THR A N 1
ATOM 612 C CA . THR A 1 73 ? 12.173 0.232 -27.777 1.00 91.88 73 THR A CA 1
ATOM 613 C C . THR A 1 73 ? 12.162 0.356 -26.255 1.00 91.88 73 THR A C 1
ATOM 615 O O . THR A 1 73 ? 11.254 -0.158 -25.601 1.00 91.88 73 THR A O 1
ATOM 618 N N . ILE A 1 74 ? 13.131 1.079 -25.689 1.00 90.44 74 ILE A N 1
ATOM 619 C CA . ILE A 1 74 ? 13.204 1.345 -24.249 1.00 90.44 74 ILE A CA 1
ATOM 620 C C . ILE A 1 74 ? 11.975 2.136 -23.786 1.00 90.44 74 ILE A C 1
ATOM 622 O O . ILE A 1 74 ? 11.352 1.755 -22.794 1.00 90.44 74 ILE A O 1
ATOM 626 N N . HIS A 1 75 ? 11.570 3.162 -24.534 1.00 90.44 75 HIS A N 1
ATOM 627 C CA . HIS A 1 75 ? 10.385 3.961 -24.233 1.00 90.44 75 HIS A CA 1
ATOM 628 C C . HIS A 1 75 ? 9.111 3.106 -24.173 1.00 90.44 75 HIS A C 1
ATOM 630 O O . HIS A 1 75 ? 8.332 3.198 -23.223 1.00 90.44 75 HIS A O 1
ATOM 636 N N . ILE A 1 76 ? 8.915 2.214 -25.152 1.00 91.50 76 ILE A N 1
ATOM 637 C CA . ILE A 1 76 ? 7.771 1.291 -25.186 1.00 91.50 76 ILE A CA 1
ATOM 638 C C . ILE A 1 76 ? 7.777 0.370 -23.959 1.00 91.50 76 ILE A C 1
ATOM 640 O O . ILE A 1 76 ? 6.727 0.154 -23.351 1.00 91.50 76 ILE A O 1
ATOM 644 N N . ILE A 1 77 ? 8.942 -0.159 -23.570 1.00 89.94 77 ILE A N 1
ATOM 645 C CA . ILE A 1 77 ? 9.070 -1.030 -22.393 1.00 89.94 77 ILE A CA 1
ATOM 646 C C . ILE A 1 77 ? 8.693 -0.270 -21.117 1.00 89.94 77 ILE A C 1
ATOM 648 O O . ILE A 1 77 ? 7.877 -0.765 -20.335 1.00 89.94 77 ILE A O 1
ATOM 652 N N . VAL A 1 78 ? 9.243 0.930 -20.917 1.00 88.44 78 VAL A N 1
ATOM 653 C CA . VAL A 1 78 ? 8.955 1.770 -19.743 1.00 88.44 78 VAL A CA 1
ATOM 654 C C . VAL A 1 78 ? 7.470 2.135 -19.695 1.00 88.44 78 VAL A C 1
ATOM 656 O O . VAL A 1 78 ? 6.820 1.915 -18.675 1.00 88.44 78 VAL A O 1
ATOM 659 N N . SER A 1 79 ? 6.896 2.572 -20.818 1.00 87.31 79 SER A N 1
ATOM 660 C CA . SER A 1 79 ? 5.473 2.916 -20.921 1.00 87.31 79 SER A CA 1
ATOM 661 C C . SER A 1 79 ? 4.558 1.723 -20.613 1.00 87.31 79 SER A C 1
ATOM 663 O O . SER A 1 79 ? 3.554 1.851 -19.903 1.00 87.31 79 SER A O 1
ATOM 665 N N . CYS A 1 80 ? 4.922 0.528 -21.086 1.00 89.50 80 CYS A N 1
ATOM 666 C CA . CYS A 1 80 ? 4.196 -0.696 -20.769 1.00 89.50 80 CYS A CA 1
ATOM 667 C C . CYS A 1 80 ? 4.234 -0.981 -19.260 1.00 89.50 80 CYS A C 1
ATOM 669 O O . CYS A 1 80 ? 3.182 -1.182 -18.645 1.00 89.50 80 CYS A O 1
ATOM 671 N N . LEU A 1 81 ? 5.414 -0.916 -18.636 1.00 87.62 81 LEU A N 1
ATOM 672 C CA . LEU A 1 81 ? 5.565 -1.101 -17.191 1.00 87.62 81 LEU A CA 1
ATOM 673 C C . LEU A 1 81 ? 4.732 -0.086 -16.402 1.00 87.62 81 LEU A C 1
ATOM 675 O O . LEU A 1 81 ? 3.957 -0.489 -15.532 1.00 87.62 81 LEU A O 1
ATOM 679 N N . ASP A 1 82 ? 4.784 1.194 -16.757 1.00 85.25 82 ASP A N 1
ATOM 680 C CA . ASP A 1 82 ? 3.972 2.226 -16.111 1.00 85.25 82 ASP A CA 1
ATOM 681 C C . ASP A 1 82 ? 2.484 1.949 -16.222 1.00 85.25 82 ASP A C 1
ATOM 683 O O . ASP A 1 82 ? 1.759 2.026 -15.229 1.00 85.25 82 ASP A O 1
ATOM 687 N N . SER A 1 83 ?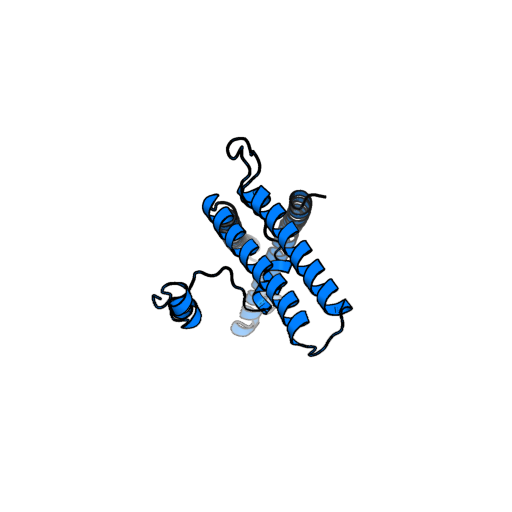 2.017 1.583 -17.417 1.00 84.69 83 SER A N 1
ATOM 688 C CA . SER A 1 83 ? 0.606 1.286 -17.641 1.00 84.69 83 SER A CA 1
ATOM 689 C C . SER A 1 83 ? 0.139 0.119 -16.767 1.00 84.69 83 SER A C 1
ATOM 691 O O . SER A 1 83 ? -0.949 0.175 -16.187 1.00 84.69 83 SER A O 1
ATOM 693 N N . THR A 1 84 ? 0.972 -0.912 -16.586 1.00 86.19 84 THR A N 1
ATOM 694 C CA . THR A 1 84 ? 0.645 -2.055 -15.723 1.00 86.19 84 THR A CA 1
ATOM 695 C C . THR A 1 84 ? 0.644 -1.671 -14.245 1.00 86.19 84 THR A C 1
ATOM 697 O O . THR A 1 84 ? -0.275 -2.047 -13.508 1.00 86.19 84 THR A O 1
ATOM 700 N N . ILE A 1 85 ? 1.611 -0.868 -13.799 1.00 85.31 85 ILE A N 1
ATOM 701 C CA . ILE A 1 85 ? 1.678 -0.369 -12.422 1.00 85.31 85 ILE A CA 1
ATOM 702 C C . ILE A 1 85 ? 0.460 0.511 -12.134 1.00 85.31 85 ILE A C 1
ATOM 704 O O . ILE A 1 85 ? -0.258 0.272 -11.163 1.00 85.31 85 ILE A O 1
ATOM 708 N N . LEU A 1 86 ? 0.154 1.466 -13.010 1.00 82.75 86 LEU A N 1
ATOM 709 C CA . LEU A 1 86 ? -1.004 2.341 -12.867 1.00 82.75 86 LEU A CA 1
ATOM 710 C C . LEU A 1 86 ? -2.303 1.531 -12.851 1.00 82.75 86 LEU A C 1
ATOM 712 O O . LEU A 1 86 ? -3.122 1.696 -11.949 1.00 82.75 86 LEU A O 1
ATOM 716 N N . THR A 1 87 ? -2.471 0.596 -13.788 1.00 81.44 87 THR A N 1
ATOM 717 C CA . THR A 1 87 ? -3.666 -0.257 -13.863 1.00 81.44 87 THR A CA 1
ATOM 718 C C . THR A 1 87 ? -3.832 -1.093 -12.598 1.00 81.44 87 THR A C 1
ATOM 720 O O . THR A 1 87 ? -4.938 -1.209 -12.068 1.00 81.44 87 THR A O 1
ATOM 723 N N . THR A 1 88 ? -2.750 -1.664 -12.064 1.00 79.75 88 THR A N 1
ATOM 724 C CA . THR A 1 88 ? -2.817 -2.457 -10.830 1.00 79.75 88 THR A CA 1
ATOM 725 C C . THR A 1 88 ? -3.103 -1.596 -9.602 1.00 79.75 88 THR A C 1
ATOM 727 O O . THR A 1 88 ? -3.899 -2.011 -8.756 1.00 79.75 88 THR A O 1
ATOM 730 N N . LEU A 1 89 ? -2.528 -0.396 -9.507 1.00 79.06 89 LEU A N 1
ATOM 731 C CA . LEU A 1 89 ? -2.808 0.559 -8.433 1.00 79.06 89 LEU A CA 1
ATOM 732 C C . LEU A 1 89 ? -4.260 1.038 -8.474 1.00 79.06 89 LEU A C 1
ATOM 734 O O . LEU A 1 89 ? -4.956 0.960 -7.459 1.00 79.06 89 LEU A O 1
ATOM 738 N N . VAL A 1 90 ? -4.745 1.442 -9.650 1.00 75.25 90 VAL A N 1
ATOM 739 C CA . VAL A 1 90 ? -6.139 1.852 -9.864 1.00 75.25 90 VAL A CA 1
ATOM 740 C C . VAL A 1 90 ? -7.077 0.698 -9.540 1.00 75.25 90 VAL A C 1
ATOM 742 O O . VAL A 1 90 ? -7.997 0.869 -8.747 1.00 75.25 90 VAL A O 1
ATOM 745 N N . ARG A 1 91 ? -6.818 -0.510 -10.052 1.00 75.88 91 ARG A N 1
ATOM 746 C CA . ARG A 1 91 ? -7.634 -1.695 -9.747 1.00 75.88 91 ARG A CA 1
ATOM 747 C C . ARG A 1 91 ? -7.657 -2.004 -8.252 1.00 75.88 91 ARG A C 1
ATOM 749 O O . ARG A 1 91 ? -8.711 -2.341 -7.718 1.00 75.88 91 ARG A O 1
ATOM 756 N N . ARG A 1 92 ? -6.523 -1.886 -7.552 1.00 73.50 92 ARG A N 1
ATOM 757 C CA . ARG A 1 92 ? -6.457 -2.064 -6.091 1.00 73.50 92 ARG A CA 1
ATOM 758 C C . ARG A 1 92 ? -7.277 -1.009 -5.359 1.00 73.50 92 ARG A C 1
ATOM 760 O O . ARG A 1 92 ? -7.994 -1.367 -4.428 1.00 73.50 92 ARG A O 1
ATOM 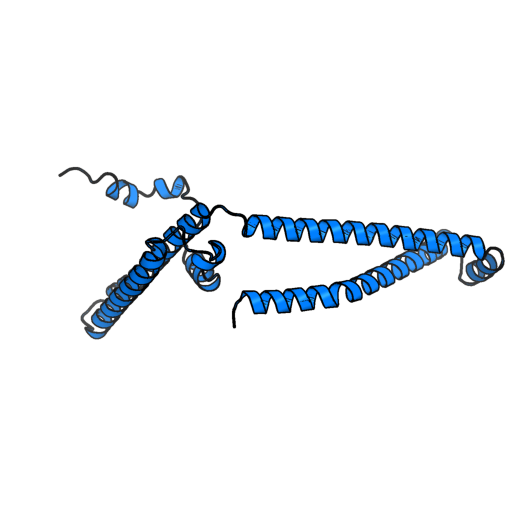767 N N . TYR A 1 93 ? -7.182 0.252 -5.765 1.00 73.31 93 TYR A N 1
ATOM 768 C CA . TYR A 1 93 ? -7.951 1.345 -5.179 1.00 73.31 93 TYR A CA 1
ATOM 769 C C . TYR A 1 93 ? -9.454 1.158 -5.412 1.00 73.31 93 TYR A C 1
ATOM 771 O O . TYR A 1 93 ? -10.226 1.115 -4.455 1.00 73.31 93 TYR A O 1
ATOM 779 N N . VAL A 1 94 ? -9.857 0.914 -6.660 1.00 69.94 94 VAL A N 1
ATOM 780 C CA . VAL A 1 94 ? -11.247 0.631 -7.034 1.00 69.94 94 VAL A CA 1
ATOM 781 C C . VAL A 1 94 ? -11.775 -0.573 -6.258 1.00 69.94 94 VAL A C 1
ATOM 783 O O . VAL A 1 94 ? -12.844 -0.481 -5.677 1.00 69.94 94 VAL A O 1
ATOM 786 N N . ASN A 1 95 ? -11.020 -1.665 -6.124 1.00 71.50 95 ASN A N 1
ATOM 787 C CA . ASN A 1 95 ? -11.448 -2.814 -5.315 1.00 71.50 95 ASN A CA 1
ATOM 788 C C . ASN A 1 95 ? -11.557 -2.512 -3.807 1.00 71.50 95 ASN A C 1
ATOM 790 O O . ASN A 1 95 ? -12.268 -3.217 -3.085 1.00 71.50 95 ASN A O 1
ATOM 794 N N . ARG A 1 96 ? -10.825 -1.517 -3.292 1.00 69.38 96 ARG A N 1
ATOM 795 C CA . ARG A 1 96 ? -10.907 -1.103 -1.883 1.00 69.38 96 ARG A CA 1
ATOM 796 C C . ARG A 1 96 ? -12.105 -0.201 -1.612 1.00 69.38 96 ARG A C 1
ATOM 798 O O . ARG A 1 96 ? -12.680 -0.345 -0.536 1.00 69.38 96 ARG A O 1
ATOM 805 N N . CYS A 1 97 ? -12.447 0.683 -2.548 1.00 64.56 97 CYS A N 1
ATOM 806 C CA . CYS A 1 97 ? -13.519 1.675 -2.414 1.00 64.56 97 CYS A CA 1
ATOM 807 C C . CYS A 1 97 ? -14.866 1.177 -2.956 1.00 64.56 97 CYS A C 1
ATOM 809 O O . CYS A 1 97 ? -15.908 1.457 -2.379 1.00 64.56 97 CYS A O 1
ATOM 811 N N . ASN A 1 98 ? -14.863 0.374 -4.020 1.00 70.31 98 ASN A N 1
ATOM 812 C CA . ASN A 1 98 ? -16.068 -0.168 -4.647 1.00 70.31 98 ASN A CA 1
ATOM 813 C C . ASN A 1 98 ? -16.531 -1.460 -3.959 1.00 70.31 98 ASN A C 1
ATOM 815 O O . ASN A 1 98 ? -16.756 -2.493 -4.594 1.00 70.31 98 ASN A O 1
ATOM 819 N N . LYS A 1 99 ? -16.606 -1.432 -2.626 1.00 78.62 99 LYS A N 1
ATOM 820 C CA . LYS A 1 99 ? -17.229 -2.507 -1.853 1.00 78.62 99 LYS A CA 1
ATOM 821 C C . LYS A 1 99 ? -18.689 -2.150 -1.591 1.00 78.62 99 LYS A C 1
ATOM 823 O O . LYS A 1 99 ? -19.007 -0.978 -1.394 1.00 78.62 99 LYS A O 1
ATOM 828 N N . PRO A 1 100 ? -19.595 -3.141 -1.556 1.00 80.06 100 PRO A N 1
ATOM 829 C CA . PRO A 1 100 ? -20.993 -2.865 -1.264 1.00 80.06 100 PRO A CA 1
ATOM 830 C C . PRO A 1 100 ? -21.119 -2.246 0.130 1.00 80.06 100 PRO A C 1
ATOM 832 O O . PRO A 1 100 ? -20.413 -2.644 1.054 1.00 80.06 100 PRO A O 1
ATOM 835 N N . ARG A 1 101 ? -22.064 -1.320 0.316 1.00 77.31 101 ARG A N 1
ATOM 836 C CA . ARG A 1 101 ? -22.327 -0.661 1.611 1.00 77.31 101 ARG A CA 1
ATOM 837 C C . ARG A 1 101 ? -22.428 -1.646 2.783 1.00 77.31 101 ARG A C 1
ATOM 839 O O . ARG A 1 101 ? -21.889 -1.379 3.853 1.00 77.31 101 ARG A O 1
ATOM 846 N N . LEU A 1 102 ? -23.058 -2.801 2.553 1.00 81.12 102 LEU A N 1
ATOM 847 C CA . LEU A 1 102 ? -23.203 -3.879 3.536 1.00 81.12 102 LEU A CA 1
ATOM 848 C C . LEU A 1 102 ? -21.855 -4.338 4.118 1.00 81.12 102 LEU A C 1
ATOM 850 O O . LEU A 1 102 ? -21.767 -4.623 5.309 1.00 81.12 102 LEU A O 1
ATOM 854 N N . TYR A 1 103 ? -20.803 -4.373 3.294 1.00 83.12 103 TYR A N 1
ATOM 855 C CA . TYR A 1 103 ? -19.456 -4.744 3.724 1.00 83.12 103 TYR A CA 1
ATOM 856 C C . TYR A 1 103 ? -18.921 -3.764 4.771 1.00 83.12 103 TYR A C 1
ATOM 858 O O . TYR A 1 103 ? -18.423 -4.184 5.815 1.00 83.12 103 TYR A O 1
ATOM 866 N N . TYR A 1 104 ? -19.035 -2.460 4.510 1.00 81.44 104 TYR A N 1
ATOM 867 C CA . TYR A 1 104 ? -18.574 -1.432 5.443 1.00 81.44 104 TYR A CA 1
ATOM 868 C C . TYR A 1 104 ? -19.400 -1.431 6.727 1.00 81.44 104 TYR A C 1
ATOM 870 O O . TYR A 1 104 ? -18.837 -1.347 7.813 1.00 81.44 104 TYR A O 1
ATOM 878 N N . GLU A 1 105 ? -20.715 -1.616 6.613 1.00 83.94 105 GLU A N 1
ATOM 879 C CA . GLU A 1 105 ? -21.614 -1.716 7.763 1.00 83.94 105 GLU A CA 1
ATOM 880 C C . GLU A 1 105 ? -21.253 -2.911 8.661 1.00 83.94 105 GLU A C 1
ATOM 882 O O . GLU A 1 105 ? -21.167 -2.784 9.882 1.00 83.94 105 GLU A O 1
ATOM 887 N N . GLU A 1 106 ? -20.996 -4.080 8.071 1.00 83.81 106 GLU A N 1
ATOM 888 C CA . GLU A 1 106 ? -20.587 -5.269 8.818 1.00 83.81 106 GLU A CA 1
ATOM 889 C C . GLU A 1 106 ? -19.216 -5.097 9.484 1.00 83.81 106 GLU A C 1
ATOM 891 O O . GLU A 1 106 ? -19.059 -5.433 10.660 1.00 83.81 106 GLU A O 1
ATOM 896 N N . HIS A 1 107 ? -18.240 -4.536 8.768 1.00 83.31 107 HIS A N 1
ATOM 897 C CA . HIS A 1 107 ? -16.921 -4.249 9.329 1.00 83.31 107 HIS A CA 1
ATOM 898 C C . HIS A 1 107 ? -16.988 -3.245 10.483 1.00 83.31 107 HIS A C 1
ATOM 900 O O . HIS A 1 107 ? -16.357 -3.462 11.518 1.00 83.31 107 HIS A O 1
ATOM 906 N N . TYR A 1 108 ? -17.788 -2.192 10.334 1.00 86.56 108 TYR A N 1
ATOM 907 C CA . TYR A 1 108 ? -17.981 -1.175 11.361 1.00 86.56 108 TYR A CA 1
ATOM 908 C C . TYR A 1 108 ? -18.690 -1.737 12.596 1.00 86.56 108 TYR A C 1
ATOM 910 O O . TYR A 1 108 ? -18.243 -1.499 13.716 1.00 86.56 108 TYR A O 1
ATOM 918 N N . ARG A 1 109 ? -19.717 -2.584 12.416 1.00 87.00 109 ARG A N 1
ATOM 919 C CA . ARG A 1 109 ? -20.357 -3.320 13.523 1.00 87.00 109 ARG A CA 1
ATOM 920 C C . ARG A 1 109 ? -19.346 -4.117 14.341 1.00 87.00 109 ARG A C 1
ATOM 922 O O . ARG A 1 109 ? -19.310 -3.993 15.562 1.00 87.00 109 ARG A O 1
ATOM 929 N N . ARG A 1 110 ? -18.523 -4.926 13.667 1.00 86.75 110 ARG A N 1
ATOM 930 C CA . ARG A 1 110 ? -17.501 -5.752 14.329 1.00 86.75 110 ARG A CA 1
ATOM 931 C C . ARG A 1 110 ? -16.492 -4.886 15.076 1.00 86.75 110 ARG A C 1
ATOM 933 O O . ARG A 1 110 ? -16.174 -5.190 16.219 1.00 86.75 110 ARG A O 1
ATOM 940 N N . PHE A 1 111 ? -16.045 -3.795 14.459 1.00 88.12 111 PHE A N 1
ATOM 941 C CA . PHE A 1 111 ? -15.106 -2.859 15.069 1.00 88.12 111 PHE A CA 1
ATOM 942 C C . PHE A 1 111 ? -15.657 -2.227 16.352 1.00 88.12 111 PHE A C 1
ATOM 944 O O . PHE A 1 111 ? -14.985 -2.264 17.379 1.00 88.12 111 PHE A O 1
ATOM 951 N N . ILE A 1 112 ? -16.886 -1.701 16.320 1.00 88.88 112 ILE A N 1
ATOM 952 C CA . ILE A 1 112 ? -17.506 -1.070 17.492 1.00 88.88 112 ILE A CA 1
ATOM 953 C C . ILE A 1 112 ? -17.633 -2.068 18.651 1.00 88.88 112 ILE A C 1
ATOM 955 O O . ILE A 1 112 ? -17.353 -1.718 19.796 1.00 88.88 112 ILE A O 1
ATOM 959 N N . ILE A 1 113 ? -18.035 -3.311 18.361 1.00 89.12 113 ILE A N 1
ATOM 960 C CA . ILE A 1 113 ? -18.154 -4.362 19.379 1.00 89.12 113 ILE A CA 1
ATOM 961 C C . ILE A 1 113 ? -16.779 -4.695 19.964 1.00 89.12 113 ILE A C 1
ATOM 963 O O . ILE A 1 113 ? -16.640 -4.727 21.181 1.00 89.12 113 ILE A O 1
ATOM 967 N N . MET A 1 114 ? -15.758 -4.896 19.125 1.00 87.44 114 MET A N 1
ATOM 968 C CA . MET A 1 114 ? -14.398 -5.196 19.592 1.00 87.44 114 MET A CA 1
ATOM 969 C C . MET A 1 114 ? -13.839 -4.080 20.472 1.00 87.44 114 MET A C 1
ATOM 971 O O . MET A 1 114 ? -13.302 -4.359 21.538 1.00 87.44 114 MET A O 1
ATOM 975 N N . ARG A 1 115 ? -14.019 -2.821 20.063 1.00 88.50 115 ARG A N 1
ATOM 976 C CA . ARG A 1 115 ? -13.608 -1.660 20.855 1.00 88.50 115 ARG A CA 1
ATOM 977 C C . ARG A 1 115 ? -14.312 -1.620 22.212 1.00 88.50 115 ARG A C 1
ATOM 979 O O . ARG A 1 115 ? -13.656 -1.369 23.217 1.00 88.50 115 ARG A O 1
ATOM 986 N N . LEU A 1 116 ? -15.619 -1.892 22.255 1.00 90.62 116 LEU A N 1
ATOM 987 C CA . LEU A 1 116 ? -16.358 -1.955 23.517 1.00 90.62 116 LEU A CA 1
ATOM 988 C C . LEU A 1 116 ? -15.825 -3.076 24.418 1.00 90.62 116 LEU A C 1
ATOM 990 O O . LEU A 1 116 ? -15.575 -2.834 25.594 1.00 90.62 116 LEU A O 1
ATOM 994 N N . VAL A 1 117 ? -15.631 -4.283 23.878 1.00 89.06 117 VAL A N 1
ATOM 995 C CA . VAL A 1 117 ? -15.113 -5.428 24.645 1.00 89.06 117 VAL A CA 1
ATOM 996 C C . VAL A 1 117 ? -13.728 -5.115 25.207 1.00 89.06 117 VAL A C 1
ATOM 998 O O . VAL A 1 117 ? -13.523 -5.278 26.403 1.00 89.06 117 VAL A O 1
ATOM 1001 N N . GLN A 1 118 ? -12.828 -4.559 24.396 1.00 89.12 118 GLN A N 1
ATOM 1002 C CA . GLN A 1 118 ? -11.504 -4.129 24.842 1.00 89.12 118 GLN A CA 1
ATOM 1003 C C . GLN A 1 118 ? -11.587 -3.113 25.994 1.00 89.12 118 GLN A C 1
ATOM 1005 O O . GLN A 1 118 ? -10.887 -3.251 26.994 1.00 89.12 118 GLN A O 1
ATOM 1010 N N . GLN A 1 119 ? -12.441 -2.091 25.881 1.00 87.75 119 GLN A N 1
ATOM 1011 C CA . GLN A 1 119 ? -12.612 -1.086 26.938 1.00 87.75 119 GLN A CA 1
ATOM 1012 C C . GLN A 1 119 ? -13.171 -1.697 28.233 1.00 87.75 119 GLN A C 1
ATOM 1014 O O . GLN A 1 119 ? -12.759 -1.302 29.324 1.00 87.75 119 GLN A O 1
ATOM 1019 N N . LEU A 1 120 ? -14.074 -2.675 28.123 1.00 89.06 120 LEU A N 1
ATOM 1020 C CA . LEU A 1 120 ? -14.616 -3.403 29.270 1.00 89.06 120 LEU A CA 1
ATOM 1021 C C . LEU A 1 120 ? -13.580 -4.337 29.903 1.00 89.06 120 LEU A C 1
ATOM 1023 O O . LEU A 1 120 ? -13.511 -4.398 31.125 1.00 89.06 120 LEU A O 1
ATOM 1027 N N . GLU A 1 121 ? -12.750 -5.017 29.111 1.00 86.75 121 GLU A N 1
ATOM 1028 C CA . GLU A 1 121 ? -11.636 -5.824 29.624 1.00 86.75 121 GLU A CA 1
ATOM 1029 C C . GLU A 1 121 ? -10.623 -4.959 30.376 1.00 86.75 121 GLU A C 1
ATOM 1031 O O . GLU A 1 121 ? -10.204 -5.322 31.472 1.00 86.75 121 GLU A O 1
ATOM 1036 N N . ILE A 1 122 ? -10.285 -3.776 29.856 1.00 86.12 122 ILE A N 1
ATOM 1037 C CA . ILE A 1 122 ? -9.424 -2.818 30.564 1.00 86.12 122 ILE A CA 1
ATOM 1038 C C . ILE A 1 122 ? -10.066 -2.413 31.898 1.00 86.12 122 ILE A C 1
ATOM 1040 O O . ILE A 1 122 ? -9.416 -2.483 32.937 1.00 86.12 122 ILE A O 1
ATOM 1044 N N . ALA A 1 123 ? -11.352 -2.057 31.906 1.00 85.25 123 ALA A N 1
ATOM 1045 C CA . ALA A 1 123 ? -12.039 -1.701 33.148 1.00 85.25 123 ALA A CA 1
ATOM 1046 C C . ALA A 1 123 ? -12.103 -2.874 34.147 1.00 85.25 123 ALA A C 1
ATOM 1048 O O . ALA A 1 123 ? -11.948 -2.672 35.350 1.00 85.25 123 ALA A O 1
ATOM 1049 N N . LEU A 1 124 ? -12.290 -4.101 33.659 1.00 84.88 124 LEU A N 1
ATOM 1050 C CA . LEU A 1 124 ? -12.367 -5.310 34.478 1.00 84.88 124 LEU A CA 1
ATOM 1051 C C . LEU A 1 124 ? -10.998 -5.709 35.041 1.00 84.88 124 LEU A C 1
ATOM 1053 O O . LEU A 1 124 ? -10.900 -6.055 36.214 1.00 84.88 124 LEU A O 1
ATOM 1057 N N . THR A 1 125 ? -9.925 -5.595 34.256 1.00 83.06 125 THR A N 1
ATOM 1058 C CA . THR A 1 125 ? -8.558 -5.783 34.768 1.00 83.06 125 THR A CA 1
ATOM 1059 C C . THR A 1 125 ? -8.230 -4.752 35.848 1.00 83.06 125 THR A C 1
ATOM 1061 O O . THR A 1 125 ? -7.702 -5.135 36.887 1.00 83.06 125 THR A O 1
ATOM 1064 N N . MET A 1 126 ? -8.633 -3.486 35.692 1.00 77.75 126 MET A N 1
ATOM 1065 C CA . MET A 1 126 ? -8.475 -2.466 36.742 1.00 77.75 126 MET A CA 1
ATOM 1066 C C . MET A 1 126 ? -9.234 -2.810 38.031 1.00 77.75 126 MET A C 1
ATOM 1068 O O . MET A 1 126 ? -8.759 -2.487 39.112 1.00 77.75 126 MET A O 1
ATOM 1072 N N . GLN A 1 127 ? -10.375 -3.498 37.934 1.00 75.06 127 GLN A N 1
ATOM 1073 C CA . GLN A 1 127 ? -11.115 -3.990 39.103 1.00 75.06 127 GLN A CA 1
ATOM 1074 C C . GLN A 1 127 ? -10.484 -5.237 39.744 1.00 75.06 127 GLN A C 1
ATOM 1076 O O . GLN A 1 127 ? -10.639 -5.441 40.944 1.00 75.06 127 GLN A O 1
ATOM 1081 N N . MET A 1 128 ? -9.807 -6.089 38.965 1.00 72.38 128 MET A N 1
ATOM 1082 C CA . MET A 1 128 ? -9.247 -7.366 39.438 1.00 72.38 128 MET A CA 1
ATOM 1083 C C . MET A 1 128 ? -7.797 -7.282 39.929 1.00 72.38 128 MET A C 1
ATOM 1085 O O . MET A 1 128 ? -7.404 -8.078 40.779 1.00 72.38 128 MET A O 1
ATOM 1089 N N . THR A 1 129 ? -6.989 -6.375 39.374 1.00 64.25 129 THR A N 1
ATOM 1090 C CA . THR A 1 129 ? -5.526 -6.360 39.588 1.00 64.25 129 THR A CA 1
ATOM 1091 C C . THR A 1 129 ? -5.144 -5.862 40.983 1.00 64.25 129 THR A C 1
ATOM 1093 O O . THR A 1 129 ? -4.074 -6.199 41.480 1.00 64.25 129 THR A O 1
ATOM 1096 N N . GLU A 1 130 ? -6.031 -5.137 41.662 1.00 56.59 130 GLU A N 1
ATOM 1097 C CA . GLU A 1 130 ? -5.763 -4.600 42.994 1.00 56.59 130 GLU A CA 1
ATOM 1098 C C . GLU A 1 130 ? -6.840 -5.077 43.963 1.00 56.59 130 GLU A C 1
ATOM 1100 O O . GLU A 1 130 ? -7.875 -4.453 44.193 1.00 56.59 130 GLU A O 1
ATOM 1105 N N . GLY A 1 131 ? -6.603 -6.271 44.505 1.00 55.47 131 GLY A N 1
ATOM 1106 C CA . GLY A 1 131 ? -7.383 -6.781 45.617 1.00 55.47 131 GLY A CA 1
ATOM 1107 C C . GLY A 1 131 ? -7.329 -5.804 46.794 1.00 55.47 131 GLY A C 1
ATOM 1108 O O . GLY A 1 131 ? -6.256 -5.582 47.345 1.00 55.47 131 GLY A O 1
ATOM 1109 N N . ARG A 1 132 ? -8.517 -5.335 47.203 1.00 54.00 132 ARG A N 1
ATOM 1110 C CA . ARG A 1 132 ? -8.870 -4.502 48.374 1.00 54.00 132 ARG A CA 1
ATOM 1111 C C . ARG A 1 132 ? -8.988 -2.991 48.134 1.00 54.00 132 ARG A C 1
ATOM 1113 O O . ARG A 1 132 ? -8.020 -2.250 48.133 1.00 54.00 132 ARG A O 1
ATOM 1120 N N . GLU A 1 133 ? -10.252 -2.567 48.120 1.00 58.06 133 GLU A N 1
ATOM 1121 C CA . GLU A 1 133 ? -10.779 -1.387 48.829 1.00 58.06 133 GLU A CA 1
ATOM 1122 C C . GLU A 1 133 ? -10.329 0.021 48.428 1.00 58.06 133 GLU A C 1
ATOM 1124 O O . GLU A 1 133 ? -10.806 0.979 49.044 1.00 58.06 133 GLU A O 1
ATOM 1129 N N . ASP A 1 134 ? -9.546 0.209 47.366 1.00 65.81 134 ASP A N 1
ATOM 1130 C CA . ASP A 1 134 ? -9.374 1.563 46.845 1.00 65.81 134 ASP A CA 1
ATOM 1131 C C . ASP A 1 134 ? -10.609 1.988 46.027 1.00 65.81 134 ASP A C 1
ATOM 1133 O O . ASP A 1 134 ? -10.767 1.701 44.834 1.00 65.81 134 ASP A O 1
ATOM 1137 N N . HIS A 1 135 ? -11.537 2.668 46.709 1.00 71.12 135 HIS A N 1
ATOM 1138 C CA . HIS A 1 135 ? -12.759 3.232 46.130 1.00 71.12 135 HIS A CA 1
ATOM 1139 C C . HIS A 1 135 ? -12.460 4.080 44.888 1.00 71.12 135 HIS A C 1
ATOM 1141 O O . HIS A 1 135 ? -13.285 4.152 43.974 1.00 71.12 135 HIS A O 1
ATOM 1147 N N . GLN A 1 136 ? -11.270 4.679 44.826 1.00 75.88 136 GLN A N 1
ATOM 1148 C CA . GLN A 1 136 ? -10.827 5.495 43.709 1.00 75.88 136 GLN A CA 1
ATOM 1149 C C . GLN A 1 136 ? -10.675 4.668 42.422 1.00 75.88 136 GLN A C 1
ATOM 1151 O O . GLN A 1 136 ? -11.128 5.105 41.362 1.00 75.88 136 GLN A O 1
ATOM 1156 N N . HIS A 1 137 ? -10.155 3.441 42.503 1.00 73.06 137 HIS A N 1
ATOM 1157 C CA . HIS A 1 137 ? -10.015 2.540 41.353 1.00 73.06 137 HIS A CA 1
ATOM 1158 C C . HIS A 1 137 ? -11.366 2.009 40.868 1.00 73.06 137 HIS A C 1
ATOM 1160 O O . HIS A 1 137 ? -11.616 1.942 39.662 1.00 73.06 137 HIS A O 1
ATOM 1166 N N . ILE A 1 138 ? -12.283 1.712 41.794 1.00 77.38 138 ILE A N 1
ATOM 1167 C CA . ILE A 1 138 ? -13.657 1.313 41.455 1.00 77.38 138 ILE A CA 1
ATOM 1168 C C . ILE A 1 138 ? -14.379 2.458 40.738 1.00 77.38 138 ILE A C 1
ATOM 1170 O O . ILE A 1 138 ? -15.002 2.233 39.698 1.00 77.38 138 ILE A O 1
ATOM 1174 N N . MET A 1 139 ? -14.258 3.689 41.244 1.00 81.81 139 MET A N 1
ATOM 1175 C CA . MET A 1 139 ? -14.829 4.875 40.601 1.00 81.81 139 MET A CA 1
ATOM 1176 C C . MET A 1 139 ? -14.229 5.117 39.211 1.00 81.81 139 MET A C 1
ATOM 1178 O O . MET A 1 139 ? -14.971 5.391 38.266 1.00 81.81 139 MET A O 1
ATOM 1182 N N . MET A 1 140 ? -12.911 4.968 39.050 1.00 82.81 140 MET A N 1
ATOM 1183 C CA . MET A 1 140 ? -12.253 5.094 37.745 1.00 82.81 140 MET A CA 1
ATOM 1184 C C . MET A 1 140 ? -12.722 4.019 36.758 1.00 82.81 140 MET A C 1
ATOM 1186 O O . MET A 1 140 ? -13.040 4.342 35.613 1.00 82.81 140 MET A O 1
ATOM 1190 N N . ALA A 1 141 ? -12.841 2.762 37.191 1.00 82.81 141 ALA A N 1
ATOM 1191 C CA . ALA A 1 141 ? -13.361 1.681 36.357 1.00 82.81 141 ALA A CA 1
ATOM 1192 C C . ALA A 1 141 ? -14.828 1.921 35.958 1.00 82.81 141 ALA A C 1
ATOM 1194 O O . ALA A 1 141 ? -15.193 1.726 34.799 1.00 82.81 141 ALA A O 1
ATOM 1195 N N . GLN A 1 142 ? -15.668 2.402 36.880 1.00 86.12 142 GLN A N 1
ATOM 1196 C CA . GLN A 1 142 ? -17.057 2.766 36.586 1.00 86.12 142 GLN A CA 1
ATOM 1197 C C . GLN A 1 142 ? -17.155 3.913 35.572 1.00 86.12 142 GLN A C 1
ATOM 1199 O O . GLN A 1 142 ? -17.967 3.846 34.646 1.00 86.12 142 GLN A O 1
ATOM 1204 N N . GLU A 1 143 ? -16.313 4.939 35.700 1.00 88.12 143 GLU A N 1
ATOM 1205 C CA . GLU A 1 143 ? -16.278 6.055 34.754 1.00 88.12 143 GLU A CA 1
ATOM 1206 C C . GLU A 1 143 ? -15.775 5.609 33.371 1.00 88.12 143 GLU A C 1
ATOM 1208 O O . GLU A 1 143 ? -16.328 6.020 32.348 1.00 88.12 143 GLU A O 1
ATOM 1213 N N . LEU A 1 144 ? -14.796 4.698 33.317 1.00 87.94 144 LEU A N 1
ATOM 1214 C CA . LEU A 1 144 ? -14.343 4.078 32.068 1.00 87.94 144 LEU A CA 1
ATOM 1215 C C . LEU A 1 144 ? -15.452 3.266 31.396 1.00 87.94 144 LEU A C 1
ATOM 1217 O O . LEU A 1 144 ? -15.671 3.428 30.195 1.00 87.94 144 LEU A O 1
ATOM 1221 N N . ILE A 1 145 ? -16.201 2.459 32.153 1.00 88.38 145 ILE A N 1
ATOM 1222 C CA . ILE A 1 145 ? -17.354 1.707 31.632 1.00 88.38 145 ILE A CA 1
ATOM 1223 C C . ILE A 1 145 ? -18.409 2.673 31.087 1.00 88.38 145 ILE A C 1
ATOM 1225 O O . ILE A 1 145 ? -18.903 2.498 29.971 1.00 88.38 145 ILE A O 1
ATOM 1229 N N . LYS A 1 146 ? -18.739 3.729 31.835 1.00 90.75 146 LYS A N 1
ATOM 1230 C CA . LYS A 1 146 ? -19.723 4.734 31.413 1.00 90.75 146 LYS A CA 1
ATOM 1231 C C . LYS A 1 146 ? -19.288 5.443 30.131 1.00 90.75 146 LYS A C 1
ATOM 1233 O O . LYS A 1 146 ? -20.102 5.623 29.222 1.00 90.75 146 LYS A O 1
ATOM 1238 N N . ARG A 1 147 ? -18.008 5.809 30.029 1.00 90.75 147 ARG A N 1
ATOM 1239 C CA . ARG A 1 147 ? -17.424 6.402 28.820 1.00 90.75 147 ARG A CA 1
ATOM 1240 C C . ARG A 1 147 ? -17.495 5.436 27.639 1.00 90.75 147 ARG A C 1
ATOM 1242 O O . ARG A 1 147 ? -18.000 5.828 26.590 1.00 90.75 147 ARG A O 1
ATOM 1249 N N . ALA A 1 148 ? -17.092 4.182 27.831 1.00 89.00 148 ALA A N 1
ATOM 1250 C CA . ALA A 1 148 ? -17.146 3.139 26.810 1.00 89.00 148 ALA A CA 1
ATOM 1251 C C . ALA A 1 148 ? -18.571 2.931 26.272 1.00 89.00 148 ALA A C 1
ATOM 1253 O O . ALA A 1 148 ? -18.800 2.908 25.062 1.00 89.00 148 ALA A O 1
ATOM 1254 N N . VAL A 1 149 ? -19.565 2.878 27.163 1.00 91.56 149 VAL A N 1
ATOM 1255 C CA . VAL A 1 149 ? -20.982 2.764 26.786 1.00 91.56 149 VAL A CA 1
ATOM 1256 C C . VAL A 1 149 ? -21.465 4.003 26.029 1.00 91.56 149 VAL A C 1
ATOM 1258 O O . VAL A 1 149 ? -22.195 3.874 25.045 1.00 91.56 149 VAL A O 1
ATOM 1261 N N . ASN A 1 150 ? -21.070 5.207 26.441 1.00 91.62 150 ASN A N 1
ATOM 1262 C CA . ASN A 1 150 ? -21.451 6.436 25.741 1.00 91.62 150 ASN A CA 1
ATOM 1263 C C . ASN A 1 150 ? -20.852 6.504 24.329 1.00 91.62 150 ASN A C 1
ATOM 1265 O O . ASN A 1 150 ? -21.571 6.821 23.377 1.00 91.62 150 ASN A O 1
ATOM 1269 N N . GLU A 1 151 ? -19.576 6.149 24.177 1.00 88.81 151 GLU A N 1
ATOM 1270 C CA . GLU A 1 151 ? -18.895 6.046 22.881 1.00 88.81 151 GLU A CA 1
ATOM 1271 C C . GLU A 1 151 ? -19.534 4.975 21.988 1.00 88.81 151 GLU A C 1
ATOM 1273 O O . GLU A 1 151 ? -19.785 5.212 20.801 1.00 88.81 151 GLU A O 1
ATOM 1278 N N . PHE A 1 152 ? -19.887 3.824 22.564 1.00 91.12 152 PHE A N 1
ATOM 1279 C CA . PHE A 1 152 ? -20.632 2.775 21.874 1.00 91.12 152 PHE A CA 1
ATOM 1280 C C . PHE A 1 152 ? -21.995 3.283 21.391 1.00 91.12 152 PHE A C 1
ATOM 1282 O O . PHE A 1 152 ? -22.324 3.138 20.215 1.00 91.12 152 PHE A O 1
ATOM 1289 N N . ARG A 1 153 ? -22.778 3.953 22.249 1.00 89.00 153 ARG A N 1
ATOM 1290 C CA . ARG A 1 153 ? -24.089 4.520 21.878 1.00 89.00 153 ARG A CA 1
ATOM 1291 C C . ARG A 1 153 ? -23.972 5.573 20.781 1.00 89.00 153 ARG A C 1
ATOM 1293 O O . ARG A 1 153 ? -24.854 5.644 19.928 1.00 89.00 153 ARG A O 1
ATOM 1300 N N . ALA A 1 154 ? -22.927 6.399 20.801 1.00 87.94 154 ALA A N 1
ATOM 1301 C CA . ALA A 1 154 ? -22.662 7.358 19.732 1.00 87.94 154 ALA A CA 1
ATOM 1302 C C . ALA A 1 154 ? -22.358 6.640 18.406 1.00 87.94 154 ALA A C 1
ATOM 1304 O O . ALA A 1 154 ? -22.954 6.961 17.380 1.00 87.94 154 ALA A O 1
ATOM 1305 N N . SER A 1 155 ? -21.519 5.605 18.446 1.00 87.00 155 SER A N 1
ATOM 1306 C CA . SER A 1 155 ? -21.144 4.816 17.266 1.00 87.00 155 SER A CA 1
ATOM 1307 C C . SER A 1 155 ? -22.328 4.019 16.691 1.00 87.00 155 SER A C 1
ATOM 1309 O O . SER A 1 155 ? -22.525 3.952 15.480 1.00 87.00 155 SER A O 1
ATOM 1311 N N . VAL A 1 156 ? -23.193 3.472 17.549 1.00 87.81 156 VAL A N 1
ATOM 1312 C CA . VAL A 1 156 ? -24.415 2.762 17.138 1.00 87.81 156 VAL A CA 1
ATOM 1313 C C . VAL A 1 156 ? -25.445 3.706 16.515 1.00 87.81 156 VAL A C 1
ATOM 1315 O O . VAL A 1 156 ? -26.126 3.310 15.572 1.00 87.81 156 VAL A O 1
ATOM 1318 N N . ARG A 1 157 ? -25.545 4.966 16.961 1.00 86.19 157 ARG A N 1
ATOM 1319 C CA . ARG A 1 157 ? -26.429 5.956 16.315 1.00 86.19 157 ARG A CA 1
ATOM 1320 C C . ARG A 1 157 ? -26.070 6.192 14.847 1.00 86.19 157 ARG A C 1
ATOM 1322 O O . ARG A 1 157 ? -26.976 6.371 14.040 1.00 86.19 157 ARG A O 1
ATOM 1329 N N . ILE A 1 158 ? -24.785 6.126 14.491 1.00 82.25 158 ILE A N 1
ATOM 1330 C CA . ILE A 1 158 ? -24.330 6.202 13.091 1.00 82.25 158 ILE A CA 1
ATOM 1331 C C . ILE A 1 158 ? -24.858 4.999 12.293 1.00 82.25 158 ILE A C 1
ATOM 1333 O O . ILE A 1 158 ? -25.307 5.140 11.157 1.00 82.25 158 ILE A O 1
ATOM 1337 N N . LEU A 1 159 ? -24.865 3.808 12.897 1.00 81.00 159 LEU A N 1
ATOM 1338 C CA . LEU A 1 159 ? -25.394 2.593 12.275 1.00 81.00 159 LEU A CA 1
ATOM 1339 C C . LEU A 1 159 ? -26.922 2.636 12.104 1.00 81.00 159 LEU A C 1
ATOM 1341 O O . LEU A 1 159 ? -27.455 2.194 11.086 1.00 81.00 159 LEU A O 1
ATOM 1345 N N . LEU A 1 160 ? -27.629 3.162 13.103 1.00 81.12 160 LEU A N 1
ATOM 1346 C CA . LEU A 1 160 ? -29.091 3.235 13.158 1.00 81.12 160 LEU A CA 1
ATOM 1347 C C . LEU A 1 160 ? -29.663 4.500 12.504 1.00 81.12 160 LEU A C 1
ATOM 1349 O O . LEU A 1 160 ? -30.840 4.795 12.694 1.00 81.12 160 LEU A O 1
ATOM 1353 N N . TRP A 1 161 ? -28.853 5.250 11.751 1.00 77.94 161 TRP A N 1
ATOM 1354 C CA . TRP A 1 161 ? -29.290 6.511 11.161 1.00 77.94 161 TRP A CA 1
ATOM 1355 C C . TRP A 1 161 ? -30.554 6.313 10.296 1.00 77.94 161 TRP A C 1
ATOM 1357 O O . TRP A 1 161 ? -30.526 5.475 9.387 1.00 77.94 161 TRP A O 1
ATOM 1367 N N . PRO A 1 162 ? -31.652 7.047 10.568 1.00 59.38 162 PRO A N 1
ATOM 1368 C CA . PRO A 1 162 ? -32.984 6.727 10.044 1.00 59.38 162 PRO A CA 1
ATOM 1369 C C . PRO A 1 162 ? -33.128 6.984 8.536 1.00 59.38 162 PRO A C 1
ATOM 1371 O O . PRO A 1 162 ? -33.750 6.184 7.842 1.00 59.38 162 PRO A O 1
ATOM 1374 N N . ASN A 1 163 ? -32.468 8.011 7.991 1.00 62.19 163 ASN A N 1
ATOM 1375 C CA . ASN A 1 163 ? -32.541 8.337 6.560 1.00 62.19 163 ASN A CA 1
ATOM 1376 C C . ASN A 1 163 ? -31.331 7.789 5.801 1.00 62.19 163 ASN A C 1
ATOM 1378 O O . ASN A 1 163 ? -30.415 8.510 5.409 1.00 62.19 163 ASN A O 1
ATOM 1382 N N . ARG A 1 164 ? -31.313 6.465 5.607 1.00 60.31 164 ARG A N 1
ATOM 1383 C CA . ARG A 1 164 ? -30.230 5.775 4.885 1.00 60.31 164 ARG A CA 1
ATOM 1384 C C . ARG A 1 164 ? -30.189 6.103 3.385 1.00 60.31 164 ARG A C 1
ATOM 1386 O O . ARG A 1 164 ? -29.127 5.915 2.793 1.00 60.31 164 ARG A O 1
ATOM 1393 N N . SER A 1 165 ? -31.305 6.547 2.801 1.00 57.50 165 SER A N 1
ATOM 1394 C CA . SER A 1 165 ? -31.495 6.881 1.378 1.00 57.50 165 SER A CA 1
ATOM 1395 C C . SER A 1 165 ? -31.119 8.321 1.015 1.00 57.50 165 SER A C 1
ATOM 1397 O O . SER A 1 165 ? -30.774 8.577 -0.131 1.00 57.50 165 SER A O 1
ATOM 1399 N N . GLU A 1 166 ? -31.146 9.249 1.974 1.00 57.34 166 GLU A N 1
ATOM 1400 C CA . GLU A 1 166 ? -30.787 10.666 1.768 1.00 57.34 166 GLU A CA 1
ATOM 1401 C C . GLU A 1 166 ? -29.295 10.936 1.993 1.00 57.34 166 GLU A C 1
ATOM 1403 O O . GLU A 1 166 ? -28.803 12.046 1.793 1.00 57.34 166 GLU A O 1
ATOM 1408 N N . LEU A 1 167 ? -28.551 9.919 2.427 1.00 64.50 167 LEU A N 1
ATOM 1409 C CA . LEU A 1 167 ? -27.136 10.059 2.701 1.00 64.50 167 LEU A CA 1
ATOM 1410 C C . LEU A 1 167 ? -26.344 10.019 1.386 1.00 64.50 167 LEU A C 1
ATOM 1412 O O . LEU A 1 167 ? -25.988 8.954 0.892 1.00 64.50 167 LEU A O 1
ATOM 1416 N N . ILE A 1 168 ? -26.037 11.198 0.843 1.00 65.31 168 ILE A N 1
ATOM 1417 C CA . ILE A 1 168 ? -25.175 11.384 -0.345 1.00 65.31 168 ILE A CA 1
ATOM 1418 C C . ILE A 1 168 ? -23.701 11.025 -0.032 1.00 65.31 168 ILE A C 1
ATOM 1420 O O . ILE A 1 168 ? -22.842 10.999 -0.909 1.00 65.31 168 ILE A O 1
ATOM 1424 N N . MET A 1 169 ? -23.378 10.737 1.232 1.00 68.88 169 MET A N 1
ATOM 1425 C CA . MET A 1 169 ? -22.016 10.453 1.668 1.00 68.88 169 MET A CA 1
ATOM 1426 C C . MET A 1 169 ? -21.602 9.011 1.355 1.00 68.88 169 MET A C 1
ATOM 1428 O O . MET A 1 169 ? -22.334 8.065 1.645 1.00 68.88 169 MET A O 1
ATOM 1432 N N . ASP A 1 170 ? -20.395 8.850 0.808 1.00 68.62 170 ASP A N 1
ATOM 1433 C CA . ASP A 1 170 ? -19.822 7.546 0.470 1.00 68.62 170 ASP A CA 1
ATOM 1434 C C . ASP A 1 170 ? -19.773 6.629 1.718 1.00 68.62 170 ASP A C 1
ATOM 1436 O O . ASP A 1 170 ? -19.252 7.046 2.764 1.00 68.62 170 ASP A O 1
ATOM 1440 N N . PRO A 1 171 ? -20.288 5.381 1.644 1.00 70.81 171 PRO A N 1
ATOM 1441 C CA . PRO A 1 171 ? -20.198 4.396 2.721 1.00 70.81 171 PRO A CA 1
ATOM 1442 C C . PRO A 1 171 ? -18.795 4.219 3.308 1.00 70.81 171 PRO A C 1
ATOM 1444 O O . PRO A 1 171 ? -18.675 3.973 4.509 1.00 70.81 171 PRO A O 1
ATOM 1447 N N . HIS A 1 172 ? -17.743 4.362 2.497 1.00 70.50 172 HIS A N 1
ATOM 1448 C CA . HIS A 1 172 ? -16.359 4.284 2.964 1.00 70.50 172 HIS A CA 1
ATOM 1449 C C . HIS A 1 172 ? -16.008 5.402 3.958 1.00 70.50 172 HIS A C 1
ATOM 1451 O O . HIS A 1 172 ? -15.244 5.177 4.896 1.00 70.50 172 HIS A O 1
ATOM 1457 N N . ILE A 1 173 ? -16.580 6.593 3.763 1.00 72.50 173 ILE A N 1
ATOM 1458 C CA . ILE A 1 173 ? -16.370 7.763 4.623 1.00 72.50 173 ILE A CA 1
ATOM 1459 C C . ILE A 1 173 ? -17.259 7.659 5.863 1.00 72.50 173 ILE A C 1
ATOM 1461 O O . ILE A 1 173 ? -16.804 7.919 6.973 1.00 72.50 173 ILE A O 1
ATOM 1465 N N . LEU A 1 174 ? -18.521 7.254 5.691 1.00 75.25 174 LEU A N 1
ATOM 1466 C CA . LEU A 1 174 ? -19.478 7.153 6.796 1.00 75.25 174 LEU A CA 1
ATOM 1467 C C . LEU A 1 174 ? -19.059 6.119 7.845 1.00 75.25 174 LEU A C 1
ATOM 1469 O O . LEU A 1 174 ? -19.169 6.366 9.042 1.00 75.25 174 LEU A O 1
ATOM 1473 N N . TYR A 1 175 ? -18.590 4.964 7.385 1.00 79.31 175 TYR A N 1
ATOM 1474 C CA . TYR A 1 175 ? -18.173 3.848 8.231 1.00 79.31 175 TYR A CA 1
ATOM 1475 C C . TYR A 1 175 ? -16.648 3.759 8.331 1.00 79.31 175 TYR A C 1
ATOM 1477 O O . TYR A 1 175 ? -16.088 2.666 8.457 1.00 79.31 175 TYR A O 1
ATOM 1485 N N . HIS A 1 176 ? -15.968 4.902 8.230 1.00 79.81 176 HIS A N 1
ATOM 1486 C CA . HIS A 1 176 ? -14.520 4.953 8.317 1.00 79.81 176 HIS A CA 1
ATOM 1487 C C . HIS A 1 176 ? -14.051 4.456 9.689 1.00 79.81 176 HIS A C 1
ATOM 1489 O O . HIS A 1 176 ? -14.500 4.925 10.736 1.00 79.81 176 HIS A O 1
ATOM 1495 N N . ILE A 1 177 ? -13.137 3.490 9.666 1.00 81.25 177 ILE A N 1
ATOM 1496 C CA . ILE A 1 177 ? -12.459 2.971 10.849 1.00 81.25 177 ILE A CA 1
ATOM 1497 C C . ILE A 1 177 ? -11.058 3.563 10.842 1.00 81.25 177 ILE A C 1
ATOM 1499 O O . ILE A 1 177 ? -10.330 3.402 9.864 1.00 81.25 177 ILE A O 1
ATOM 1503 N N . ASP A 1 178 ? -10.688 4.208 11.943 1.00 81.19 178 ASP A N 1
ATOM 1504 C CA . ASP A 1 178 ? -9.334 4.705 12.153 1.00 81.19 178 ASP A CA 1
ATOM 1505 C C . ASP A 1 178 ? -8.345 3.526 12.175 1.00 81.19 178 ASP A C 1
ATOM 1507 O O . ASP A 1 178 ? -8.426 2.632 13.026 1.00 81.19 178 ASP A O 1
ATOM 1511 N N . GLU A 1 179 ? -7.420 3.511 11.213 1.00 80.44 179 GLU A N 1
ATOM 1512 C CA . GLU A 1 179 ? -6.436 2.439 11.058 1.00 80.44 179 GLU A CA 1
ATOM 1513 C C . GLU A 1 179 ? -5.532 2.308 12.290 1.00 80.44 179 GLU A C 1
ATOM 1515 O O . GLU A 1 179 ? -5.119 1.196 12.623 1.00 80.44 179 GLU A O 1
ATOM 1520 N N . SER A 1 180 ? -5.279 3.408 13.010 1.00 80.81 180 SER A N 1
ATOM 1521 C CA . SER A 1 180 ? -4.466 3.392 14.229 1.00 80.81 180 SER A CA 1
ATOM 1522 C C . SER A 1 180 ? -5.155 2.616 15.357 1.00 80.81 180 SER A C 1
ATOM 1524 O O . SER A 1 180 ? -4.550 1.738 15.974 1.00 80.81 180 SER A O 1
ATOM 1526 N N . GLN A 1 181 ? -6.455 2.849 15.563 1.00 81.38 181 GLN A N 1
ATOM 1527 C CA . GLN A 1 181 ? -7.260 2.128 16.554 1.00 81.38 181 GLN A CA 1
ATOM 1528 C C . GLN A 1 181 ? -7.389 0.651 16.189 1.00 81.38 181 GLN A C 1
ATOM 1530 O O . GLN A 1 181 ? -7.302 -0.221 17.055 1.00 81.38 181 GLN A O 1
ATOM 1535 N N . LEU A 1 182 ? -7.555 0.352 14.898 1.00 82.94 182 LEU A N 1
ATOM 1536 C CA . LEU A 1 182 ? -7.609 -1.024 14.422 1.00 82.94 182 LEU A CA 1
ATOM 1537 C C . LEU A 1 182 ? -6.273 -1.759 14.621 1.00 82.94 182 LEU A C 1
ATOM 1539 O O . LEU A 1 182 ? -6.278 -2.941 14.964 1.00 82.94 182 LEU A O 1
ATOM 1543 N N . ALA A 1 183 ? -5.139 -1.081 14.430 1.00 82.31 183 ALA A N 1
ATOM 1544 C CA . ALA A 1 183 ? -3.818 -1.654 14.670 1.00 82.31 183 ALA A CA 1
ATOM 1545 C C . ALA A 1 183 ? -3.602 -2.005 16.152 1.00 82.31 183 ALA A C 1
ATOM 1547 O O . ALA A 1 183 ? -3.096 -3.088 16.443 1.00 82.31 183 ALA A O 1
ATOM 1548 N N . VAL A 1 184 ? -4.048 -1.140 17.072 1.00 82.81 184 VAL A N 1
ATOM 1549 C CA . VAL A 1 184 ? -4.005 -1.394 18.525 1.00 82.81 184 VAL A CA 1
ATOM 1550 C C . VAL A 1 184 ? -4.898 -2.573 18.912 1.00 82.81 184 VAL A C 1
ATOM 1552 O O . VAL A 1 184 ? -4.478 -3.466 19.638 1.00 82.81 184 VAL A O 1
ATOM 1555 N N . LEU A 1 185 ? -6.124 -2.633 18.393 1.00 82.06 185 LEU A N 1
ATOM 1556 C CA . LEU A 1 185 ? -7.007 -3.782 18.619 1.00 82.06 185 LEU A CA 1
ATOM 1557 C C . LEU A 1 185 ? -6.359 -5.084 18.128 1.00 82.06 185 LEU A C 1
ATOM 1559 O O . LEU A 1 185 ? -6.367 -6.094 18.832 1.00 82.06 185 LEU A O 1
ATOM 1563 N N . LYS A 1 186 ? -5.723 -5.045 16.954 1.00 83.75 186 LYS A N 1
ATOM 1564 C CA . LYS A 1 186 ? -5.041 -6.203 16.374 1.00 83.75 186 LYS A CA 1
ATOM 1565 C C . LYS A 1 186 ? -3.835 -6.662 17.188 1.00 83.75 186 LYS A C 1
ATOM 1567 O O . LYS A 1 186 ? -3.636 -7.871 17.303 1.00 83.75 186 LYS A O 1
ATOM 1572 N N . SER A 1 187 ? -3.045 -5.747 17.754 1.00 81.62 187 SER A N 1
ATOM 1573 C CA . SER A 1 187 ? -1.924 -6.123 18.629 1.00 81.62 187 SER A CA 1
ATOM 1574 C C . SER A 1 187 ? -2.395 -6.774 19.931 1.00 81.62 187 SER A C 1
ATOM 1576 O O . SER A 1 187 ? -1.691 -7.620 20.472 1.00 81.62 187 SER A O 1
ATOM 1578 N N . LEU A 1 188 ? -3.611 -6.454 20.378 1.00 79.56 188 LEU A N 1
ATOM 1579 C CA . LEU A 1 188 ? -4.276 -7.069 21.530 1.00 79.56 188 LEU A CA 1
ATOM 1580 C C . LEU A 1 188 ? -5.035 -8.365 21.182 1.00 79.56 188 LEU A C 1
ATOM 1582 O O . LEU A 1 188 ? -5.718 -8.926 22.031 1.00 79.56 188 LEU A O 1
ATOM 1586 N N . GLY A 1 189 ? -4.927 -8.854 19.943 1.00 77.44 189 GLY A N 1
ATOM 1587 C CA . GLY A 1 189 ? -5.549 -10.106 19.498 1.00 77.44 189 GLY A CA 1
ATOM 1588 C C . GLY A 1 189 ? -6.967 -9.966 18.935 1.00 77.44 189 GLY A C 1
ATOM 1589 O O . GLY A 1 189 ? -7.530 -10.952 18.455 1.00 77.44 189 GLY A O 1
ATOM 1590 N N . TYR A 1 190 ? -7.538 -8.760 18.904 1.00 78.50 190 TYR A N 1
ATOM 1591 C CA . TYR A 1 190 ? -8.835 -8.503 18.279 1.00 78.50 190 TYR A CA 1
ATOM 1592 C C . TYR A 1 190 ? -8.687 -8.377 16.762 1.00 78.50 190 TYR A C 1
ATOM 1594 O O . TYR A 1 190 ? -7.994 -7.497 16.255 1.00 78.50 190 TYR A O 1
ATOM 1602 N N . SER A 1 191 ? -9.366 -9.232 15.998 1.00 75.75 191 SER A N 1
ATOM 1603 C CA . SER A 1 191 ? -9.264 -9.231 14.536 1.00 75.75 191 SER A CA 1
ATOM 1604 C C . SER A 1 191 ? -10.626 -9.134 13.863 1.00 75.75 191 SER A C 1
ATOM 1606 O O . SER A 1 191 ? -11.521 -9.927 14.133 1.00 75.75 191 SER A O 1
ATOM 1608 N N . LEU A 1 192 ? -10.744 -8.234 12.880 1.00 73.69 192 LEU A N 1
ATOM 1609 C CA . LEU A 1 192 ? -11.902 -8.139 11.978 1.00 73.69 192 LEU A CA 1
ATOM 1610 C C . LEU A 1 192 ? -12.030 -9.335 11.011 1.00 73.69 192 LEU A C 1
ATOM 1612 O O . LEU A 1 192 ? -12.964 -9.370 10.201 1.00 73.69 192 LEU A O 1
ATOM 1616 N N . SER A 1 193 ? -11.103 -10.298 11.060 1.00 71.88 193 SER A N 1
ATOM 1617 C CA . SER A 1 193 ? -11.141 -11.511 10.240 1.00 71.88 193 SER A CA 1
ATOM 1618 C C . SER A 1 193 ? -12.427 -12.310 10.453 1.00 71.88 193 SER A C 1
ATOM 1620 O O . SER A 1 193 ? -13.106 -12.207 11.472 1.00 71.88 193 SER A O 1
ATOM 1622 N N . ARG A 1 194 ? -12.789 -13.124 9.455 1.00 66.06 194 ARG A N 1
ATOM 1623 C CA . ARG A 1 194 ? -13.907 -14.062 9.593 1.00 66.06 194 ARG A CA 1
ATOM 1624 C C . ARG A 1 194 ? -13.642 -15.020 10.754 1.00 66.06 194 ARG A C 1
ATOM 1626 O O . ARG A 1 194 ? -12.523 -15.506 10.893 1.00 66.06 194 ARG A O 1
ATOM 1633 N N . VAL A 1 195 ? -14.699 -15.291 11.519 1.00 64.19 195 VAL A N 1
ATOM 1634 C CA . VAL A 1 195 ? -14.720 -16.308 12.573 1.00 64.19 195 VAL A CA 1
ATOM 1635 C C . VAL A 1 195 ? -14.246 -17.629 11.971 1.00 64.19 195 VAL A C 1
ATOM 1637 O O . VAL A 1 195 ? -14.824 -18.136 11.005 1.00 64.19 195 VAL A O 1
ATOM 1640 N N . SER A 1 196 ? -13.152 -18.153 12.504 1.00 62.62 196 SER A N 1
ATOM 1641 C CA . SER A 1 196 ? -12.592 -19.447 12.139 1.00 62.62 196 SER A CA 1
ATOM 1642 C C . SER A 1 196 ? -13.386 -20.555 12.833 1.00 62.62 196 SER A C 1
ATOM 1644 O O . SER A 1 196 ? -13.909 -20.371 13.930 1.00 62.62 196 SER A O 1
ATOM 1646 N N . ARG A 1 197 ? -13.427 -21.762 12.247 1.00 61.78 197 ARG A N 1
ATOM 1647 C CA . ARG A 1 197 ? -14.010 -22.944 12.920 1.00 61.78 197 ARG A CA 1
ATOM 1648 C C . ARG A 1 197 ? -13.390 -23.204 14.299 1.00 61.78 197 ARG A C 1
ATOM 1650 O O . ARG A 1 197 ? -14.050 -23.767 15.163 1.00 61.78 197 ARG A O 1
ATOM 1657 N N . ARG A 1 198 ? -12.142 -22.774 14.507 1.00 64.75 198 ARG A N 1
ATOM 1658 C CA . ARG A 1 198 ? -11.451 -22.873 15.800 1.00 64.75 198 ARG A CA 1
ATOM 1659 C C . ARG A 1 198 ? -12.047 -21.940 16.859 1.00 64.75 198 ARG A C 1
ATOM 1661 O O . ARG A 1 198 ? -12.160 -22.351 18.007 1.00 64.75 198 ARG A O 1
ATOM 1668 N N . ASP A 1 199 ? -12.534 -20.765 16.475 1.00 63.84 199 ASP A N 1
ATOM 1669 C CA . ASP A 1 199 ? -13.159 -19.817 17.407 1.00 63.84 199 ASP A CA 1
ATOM 1670 C C . ASP A 1 199 ? -14.511 -20.355 17.913 1.00 63.84 199 ASP A C 1
ATOM 1672 O O . ASP A 1 199 ? -14.863 -20.192 19.078 1.00 63.84 199 ASP A O 1
ATOM 1676 N N . LEU A 1 200 ? -15.229 -21.098 17.060 1.00 64.12 200 LEU A N 1
ATOM 1677 C CA . LEU A 1 200 ? -16.484 -21.787 17.400 1.00 64.12 200 LEU A CA 1
ATOM 1678 C C . LEU A 1 200 ? -16.285 -23.005 18.314 1.00 64.12 200 LEU A C 1
ATOM 1680 O O . LEU A 1 200 ? -17.236 -23.468 18.942 1.00 64.12 200 LEU A O 1
ATOM 1684 N N . SER A 1 201 ? -15.061 -23.534 18.396 1.00 63.38 201 SER A N 1
ATOM 1685 C CA . SER A 1 201 ? -14.727 -24.641 19.299 1.00 63.38 201 SER A CA 1
ATOM 1686 C C . SER A 1 201 ? -14.440 -24.188 20.734 1.00 63.38 201 SER A C 1
ATOM 1688 O O . SER A 1 201 ? -14.207 -25.026 21.605 1.00 63.38 201 SER A O 1
ATOM 1690 N N . ASN A 1 202 ? -14.494 -22.877 21.004 1.00 69.06 202 ASN A N 1
ATOM 1691 C CA . ASN A 1 202 ? -14.302 -22.332 22.340 1.00 69.06 202 ASN A CA 1
ATOM 1692 C C . ASN A 1 202 ? -15.394 -22.851 23.295 1.00 69.06 202 ASN A C 1
ATOM 1694 O O . ASN A 1 202 ? -16.589 -22.587 23.127 1.00 69.06 202 ASN A O 1
ATOM 1698 N N . SER A 1 203 ? -14.968 -23.596 24.316 1.00 64.81 203 SER A N 1
ATOM 1699 C CA . SER A 1 203 ? -15.851 -24.256 25.282 1.00 64.81 203 SER A CA 1
ATOM 1700 C C . SER A 1 203 ? -16.661 -23.273 26.136 1.00 64.81 203 SER A C 1
ATOM 1702 O O . SER A 1 203 ? -17.720 -23.647 26.644 1.00 64.81 203 SER A O 1
ATOM 1704 N N . SER A 1 204 ? -16.203 -22.026 26.272 1.00 64.38 204 SER A N 1
ATOM 1705 C CA . SER A 1 204 ? -16.927 -20.948 26.951 1.00 64.38 204 SER A CA 1
ATOM 1706 C C . SER A 1 204 ? -18.081 -20.433 26.090 1.00 64.38 204 SER A C 1
ATOM 1708 O O . SER A 1 204 ? -19.213 -20.367 26.560 1.00 64.38 204 SER A O 1
ATOM 1710 N N . ILE A 1 205 ? -17.840 -20.185 24.797 1.00 64.62 205 ILE A N 1
ATOM 1711 C CA . ILE A 1 205 ? -18.886 -19.763 23.846 1.00 64.62 205 ILE A CA 1
ATOM 1712 C C . ILE A 1 205 ? -19.938 -20.866 23.690 1.00 64.62 205 ILE A C 1
ATOM 1714 O O . ILE A 1 205 ? -21.137 -20.600 23.715 1.00 64.62 205 ILE A O 1
ATOM 1718 N N . ARG A 1 206 ? -19.501 -22.127 23.604 1.00 62.84 206 ARG A N 1
ATOM 1719 C CA . ARG A 1 206 ? -20.399 -23.284 23.496 1.00 62.84 206 ARG A CA 1
ATOM 1720 C C . ARG A 1 206 ? -21.315 -23.442 24.718 1.00 62.84 206 ARG A C 1
ATOM 1722 O O . ARG A 1 206 ? -22.469 -23.819 24.544 1.00 62.84 206 ARG A O 1
ATOM 1729 N N . ARG A 1 207 ? -20.826 -23.117 25.922 1.00 65.44 207 ARG A N 1
ATOM 1730 C CA . ARG A 1 207 ? -21.621 -23.101 27.166 1.00 65.44 207 ARG A CA 1
ATOM 1731 C C . ARG A 1 207 ? -22.600 -21.928 27.244 1.00 65.44 207 ARG A C 1
ATOM 1733 O O . ARG A 1 207 ? -23.666 -22.090 27.818 1.00 65.44 207 ARG A O 1
ATOM 1740 N N . MET A 1 208 ? -22.269 -20.776 26.660 1.00 61.41 208 MET A N 1
ATOM 1741 C CA . MET A 1 208 ? -23.181 -19.623 26.606 1.00 61.41 208 MET A CA 1
ATOM 1742 C C . MET A 1 208 ? -24.286 -19.793 25.556 1.00 61.41 208 MET A C 1
ATOM 1744 O O . MET A 1 208 ? -25.409 -19.359 25.780 1.00 61.41 208 MET A O 1
ATOM 1748 N N . LEU A 1 209 ? -23.978 -20.418 24.414 1.00 61.81 209 LEU A N 1
ATOM 1749 C CA . LEU A 1 209 ? -24.944 -20.663 23.333 1.00 61.81 209 LEU A CA 1
ATOM 1750 C C . LEU A 1 209 ? -25.897 -21.825 23.625 1.00 61.81 209 LEU A C 1
ATOM 1752 O O . LEU A 1 209 ? -26.990 -21.869 23.068 1.00 61.81 209 LEU A O 1
ATOM 1756 N N . ASN A 1 210 ? -25.475 -22.769 24.464 1.00 59.59 210 ASN A N 1
ATOM 1757 C CA . ASN A 1 210 ? -26.302 -23.877 24.917 1.00 59.59 210 ASN A CA 1
ATOM 1758 C C . ASN A 1 210 ? -26.187 -23.967 26.445 1.00 59.59 210 ASN A C 1
ATOM 1760 O O . ASN A 1 210 ? -25.444 -24.818 26.950 1.00 59.59 210 ASN A O 1
ATOM 1764 N N . PRO A 1 211 ? -26.821 -23.032 27.182 1.00 57.62 211 PRO A N 1
ATOM 1765 C CA . PRO A 1 211 ? -26.814 -23.082 28.633 1.00 57.62 211 PRO A CA 1
ATOM 1766 C C . PRO A 1 211 ? -27.422 -24.419 29.048 1.00 57.62 211 PRO A C 1
ATOM 1768 O O . PRO A 1 211 ? -28.473 -24.811 28.541 1.00 57.62 211 PRO A O 1
ATOM 1771 N N . ALA A 1 212 ? -26.727 -25.156 29.915 1.00 56.22 212 ALA A N 1
ATOM 1772 C CA . ALA A 1 212 ? -27.277 -26.381 30.472 1.00 56.22 212 ALA A CA 1
ATOM 1773 C C . ALA A 1 212 ? -28.606 -26.014 31.137 1.00 56.22 212 ALA A C 1
ATOM 1775 O O . ALA A 1 212 ? -28.618 -25.198 32.056 1.00 56.22 212 ALA A O 1
ATOM 1776 N N . GLY A 1 213 ? -29.706 -26.543 30.599 1.00 54.50 213 GLY A N 1
ATOM 1777 C CA . GLY A 1 213 ? -31.042 -26.264 31.100 1.00 54.50 213 GLY A CA 1
ATOM 1778 C C . GLY A 1 213 ? -31.110 -26.533 32.601 1.00 54.50 213 GLY A C 1
ATOM 1779 O O . GLY A 1 213 ? -30.852 -27.651 33.057 1.00 54.50 213 GLY A O 1
ATOM 1780 N N . HIS A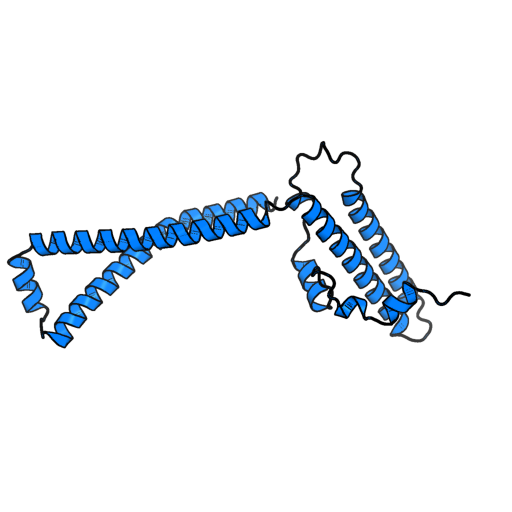 1 214 ? -31.429 -25.484 33.346 1.00 39.44 214 HIS A N 1
ATOM 1781 C CA . HIS A 1 214 ? -32.106 -25.554 34.630 1.00 39.44 214 HIS A CA 1
ATOM 1782 C C . HIS A 1 214 ? -33.457 -24.880 34.438 1.00 39.44 214 HIS A C 1
ATOM 1784 O O . HIS A 1 214 ? -33.471 -23.792 33.816 1.00 39.44 214 HIS A O 1
#

Secondary structure (DSSP, 8-state):
--HHHHHHHHHHHHHHHHHHHHHHHHHHHHHHHHHHHHHHHHHHH---HHHHHHHHHH-HHHHHHHHHHHHHHHHHHHHHHHHHHHHHHHHHHHHHH---HHHHHHHHHHHHHHHHHHHHHHHHHHHHSS-S--HHHHHHHHHHHHHHHHHHHHHHHHHT-S-SSS--S-HHHHTPPPHHHHHHHHHTT---SPPPTTGGG-HHHHHHHS----

Foldseek 3Di:
DDVVVVVVVVVVVCVVCVVVVLVVVLVVVLVVVVVVVQVVCCVPVVCDPVNVVVVCVVCVPVVVVVSVVVSVVSVVVSVVVVVVVVVVVVVVVCVVQVDPLVVLLLLLVLLLVLQLVVLLVVLVCLVVVDPDDPVVSPVVSVVSNVVSVVVSVVSVCLSVPPCPPPPPDRSCVSSPDDVVSQVVSVVVVRDSDPDDVVNVVPPVVVCVVCPPDD